Protein AF-A0AAU2U7A0-F1 (afdb_monomer_lite)

Foldseek 3Di:
DDDDDDDPDDPDDDQDDDWPLQQQDDAPLNVAWDAADPPDDLVPDPDPVQDPVNSVVNVQLNVLCVLRVRTHGSQLVLLVVCVVVQWAQEDAAEDHTDTHGNVRVCVVQVVPPDDVSVSVSNCVRSVQWTWHADPVPRDIHIFGWQDRDSGHPDDTDTHHDPVSQLLQFKAFAPVVVVDDPLLVLLSVQCNVCSSNVHDRQLQVVCVDPPNVGSVSSVVSNVVNVVSVRGDSPDDPDDDPGIPTPDDDD

Structure (mmCIF, N/CA/C/O backbone):
data_AF-A0AAU2U7A0-F1
#
_entry.id   AF-A0AAU2U7A0-F1
#
loop_
_atom_site.group_PDB
_atom_site.id
_atom_site.type_symbol
_atom_site.label_atom_id
_atom_site.label_alt_id
_atom_site.label_comp_id
_atom_site.label_asym_id
_atom_site.label_entity_id
_atom_site.label_seq_id
_atom_site.pdbx_PDB_ins_code
_atom_site.Cartn_x
_atom_site.Cartn_y
_atom_site.Cartn_z
_atom_site.occupancy
_atom_site.B_iso_or_equiv
_atom_site.auth_seq_id
_atom_site.auth_comp_id
_atom_site.auth_asym_id
_atom_site.auth_atom_id
_atom_site.pdbx_PDB_model_num
ATOM 1 N N . MET A 1 1 ? -62.077 -3.870 2.021 1.00 44.38 1 MET A N 1
ATOM 2 C CA . MET A 1 1 ? -60.760 -3.542 2.615 1.00 44.38 1 MET A CA 1
ATOM 3 C C . MET A 1 1 ? -59.680 -4.390 1.948 1.00 44.38 1 MET A C 1
ATOM 5 O O . MET A 1 1 ? -59.615 -5.585 2.202 1.00 44.38 1 MET A O 1
ATOM 9 N N . GLY A 1 2 ? -58.899 -3.814 1.028 1.00 53.53 2 GLY A N 1
ATOM 10 C CA . GLY A 1 2 ? -57.860 -4.539 0.286 1.00 53.53 2 GLY A CA 1
ATOM 11 C C . GLY A 1 2 ? -56.547 -4.611 1.068 1.00 53.53 2 GLY A C 1
ATOM 12 O O . GLY A 1 2 ? -55.951 -3.579 1.370 1.00 53.53 2 GLY A O 1
ATOM 13 N N . ARG A 1 3 ? -56.095 -5.825 1.401 1.00 54.69 3 ARG A N 1
ATOM 14 C CA . ARG A 1 3 ? -54.808 -6.082 2.071 1.00 54.69 3 ARG A CA 1
ATOM 15 C C . ARG A 1 3 ? -53.649 -5.651 1.156 1.00 54.69 3 ARG A C 1
ATOM 17 O O . ARG A 1 3 ? -53.453 -6.243 0.095 1.00 54.69 3 ARG A O 1
ATOM 24 N N . LYS A 1 4 ? -52.864 -4.646 1.570 1.00 54.44 4 LYS A N 1
ATOM 25 C CA . LYS A 1 4 ? -51.577 -4.301 0.934 1.00 54.44 4 LYS A CA 1
ATOM 26 C C . LYS A 1 4 ? -50.639 -5.509 1.036 1.00 54.44 4 LYS A C 1
ATOM 28 O O . LYS A 1 4 ? -50.349 -5.970 2.138 1.00 54.44 4 LYS A O 1
ATOM 33 N N . LYS A 1 5 ? -50.183 -6.030 -0.107 1.00 62.88 5 LYS A N 1
ATOM 34 C CA . LYS A 1 5 ? -49.165 -7.091 -0.148 1.00 62.88 5 LYS A CA 1
ATOM 35 C C . LYS A 1 5 ? -47.829 -6.543 0.389 1.00 62.88 5 LYS A C 1
ATOM 37 O O . LYS A 1 5 ? -47.497 -5.402 0.057 1.00 62.88 5 LYS A O 1
ATOM 42 N N . PRO A 1 6 ? -47.062 -7.317 1.180 1.00 65.75 6 PRO A N 1
ATOM 43 C CA . PRO A 1 6 ? -45.758 -6.884 1.674 1.00 65.75 6 PRO A CA 1
ATOM 44 C C . PRO A 1 6 ? -44.813 -6.669 0.487 1.00 65.75 6 PRO A C 1
ATOM 46 O O . PRO A 1 6 ? -44.688 -7.539 -0.378 1.00 65.75 6 PRO A O 1
ATOM 49 N N . GLY A 1 7 ? -44.179 -5.498 0.419 1.00 66.69 7 GLY A N 1
ATOM 50 C CA . GLY A 1 7 ? -43.180 -5.198 -0.605 1.00 66.69 7 GLY A CA 1
ATOM 51 C C . GLY A 1 7 ? -41.995 -6.155 -0.490 1.00 66.69 7 GLY A C 1
ATOM 52 O O . GLY A 1 7 ? -41.527 -6.429 0.613 1.00 66.69 7 GLY A O 1
ATOM 53 N N . LYS A 1 8 ? -41.522 -6.683 -1.627 1.00 64.38 8 LYS A N 1
ATOM 54 C CA . LYS A 1 8 ? -40.342 -7.558 -1.681 1.00 64.38 8 LYS A CA 1
ATOM 55 C C . LYS A 1 8 ? -39.153 -6.885 -0.989 1.00 64.38 8 LYS A C 1
ATOM 57 O O . LYS A 1 8 ? -38.866 -5.719 -1.260 1.00 64.38 8 LYS A O 1
ATOM 62 N N . ALA A 1 9 ? -38.450 -7.642 -0.146 1.00 62.69 9 ALA A N 1
ATOM 63 C CA . ALA A 1 9 ? -37.214 -7.196 0.485 1.00 62.69 9 ALA A CA 1
ATOM 64 C C . ALA A 1 9 ? -36.214 -6.735 -0.587 1.00 62.69 9 ALA A C 1
ATOM 66 O O . ALA A 1 9 ? -35.956 -7.441 -1.568 1.00 62.69 9 ALA A O 1
ATOM 67 N N . ARG A 1 10 ? -35.688 -5.519 -0.424 1.00 63.78 10 ARG A N 1
ATOM 68 C CA . ARG A 1 10 ? -34.691 -4.943 -1.328 1.00 63.78 10 ARG A CA 1
ATOM 69 C C . ARG A 1 10 ? -33.423 -5.793 -1.224 1.00 63.78 10 ARG A C 1
ATOM 71 O O . ARG A 1 10 ? -32.903 -5.964 -0.125 1.00 63.78 10 ARG A O 1
ATOM 78 N N . ARG A 1 11 ? -32.939 -6.333 -2.348 1.00 68.38 11 ARG A N 1
ATOM 79 C CA . ARG A 1 11 ? -31.661 -7.061 -2.369 1.00 68.38 11 ARG A CA 1
ATOM 80 C C . ARG A 1 11 ? -30.544 -6.133 -1.869 1.00 68.38 11 ARG A C 1
ATOM 82 O O . ARG A 1 11 ? -30.493 -4.991 -2.338 1.00 68.38 11 ARG A O 1
ATOM 89 N N . PRO A 1 12 ? -29.674 -6.593 -0.952 1.00 58.00 12 PRO A N 1
ATOM 90 C CA . PRO A 1 12 ? -28.509 -5.825 -0.540 1.00 58.00 12 PRO A CA 1
ATOM 91 C C . PRO A 1 12 ? -27.645 -5.533 -1.770 1.00 58.00 12 PRO A C 1
ATOM 93 O O . PRO A 1 12 ? -27.396 -6.412 -2.598 1.00 58.00 12 PRO A O 1
ATOM 96 N N . ARG A 1 13 ? -27.258 -4.267 -1.931 1.00 66.25 13 ARG A N 1
ATOM 97 C CA . ARG A 1 13 ? -26.373 -3.833 -3.013 1.00 66.25 13 ARG A CA 1
ATOM 98 C C . ARG A 1 13 ? -24.961 -4.271 -2.636 1.00 66.25 13 ARG A C 1
ATOM 100 O O . ARG A 1 13 ? -24.502 -3.928 -1.551 1.00 66.25 13 ARG A O 1
ATOM 107 N N . VAL A 1 14 ? -24.300 -5.031 -3.508 1.00 65.00 14 VAL A N 1
ATOM 108 C CA . VAL A 1 14 ? -22.876 -5.345 -3.338 1.00 65.00 14 VAL A CA 1
ATOM 109 C C . VAL A 1 14 ? -22.110 -4.015 -3.346 1.00 65.00 14 VAL A C 1
ATOM 111 O O . VAL A 1 14 ? -22.379 -3.195 -4.233 1.00 65.00 14 VAL A O 1
ATOM 114 N N . PRO A 1 15 ? -21.223 -3.758 -2.368 1.00 68.88 15 PRO A N 1
ATOM 115 C CA . PRO A 1 15 ? -20.395 -2.560 -2.370 1.00 68.88 15 PRO A CA 1
ATOM 116 C C . PRO A 1 15 ? -19.600 -2.483 -3.673 1.00 68.88 15 PRO A C 1
ATOM 118 O O . PRO A 1 15 ? -19.028 -3.480 -4.116 1.00 68.88 15 PRO A O 1
ATOM 121 N N . ARG A 1 16 ? -19.586 -1.310 -4.311 1.00 83.44 16 ARG A N 1
ATOM 122 C CA . ARG A 1 16 ? -18.741 -1.082 -5.485 1.00 83.44 16 ARG A CA 1
ATOM 123 C C . ARG A 1 16 ? -17.283 -1.201 -5.045 1.00 83.44 16 ARG A C 1
ATOM 125 O O . ARG A 1 16 ? -16.883 -0.551 -4.087 1.00 83.44 16 ARG A O 1
ATOM 132 N N . GLN A 1 17 ? -16.510 -2.023 -5.743 1.00 85.12 17 GLN A N 1
ATOM 133 C CA . GLN A 1 17 ? -15.060 -2.042 -5.596 1.00 85.12 17 GLN A CA 1
ATOM 134 C C . GLN A 1 17 ? -14.476 -0.975 -6.521 1.00 85.12 17 GLN A C 1
ATOM 136 O O . GLN A 1 17 ? -14.830 -0.929 -7.700 1.00 85.12 17 GLN A O 1
ATOM 141 N N . TYR A 1 18 ? -13.630 -0.112 -5.968 1.00 90.38 18 TYR A N 1
ATOM 142 C CA . TYR A 1 18 ? -12.922 0.925 -6.711 1.00 90.38 18 TYR A CA 1
ATOM 143 C C . TYR A 1 18 ? -11.497 0.470 -7.013 1.00 90.38 18 TYR A C 1
ATOM 145 O O . TYR A 1 18 ? -10.859 -0.184 -6.179 1.00 90.38 18 TYR A O 1
ATOM 153 N N . THR A 1 19 ? -11.002 0.813 -8.201 1.00 92.81 19 THR A N 1
ATOM 154 C CA . THR A 1 19 ? -9.599 0.578 -8.562 1.00 92.81 19 THR A CA 1
ATOM 155 C C . THR A 1 19 ? -8.680 1.538 -7.808 1.00 92.81 19 THR A C 1
ATOM 157 O O . THR A 1 19 ? -9.121 2.581 -7.325 1.00 92.81 19 THR A O 1
ATOM 160 N N . LEU A 1 20 ? -7.382 1.224 -7.748 1.00 94.19 20 LEU A N 1
ATOM 161 C CA . LEU A 1 20 ? -6.389 2.134 -7.173 1.00 94.19 20 LEU A CA 1
ATOM 162 C C . LEU A 1 20 ? -6.438 3.522 -7.832 1.00 94.19 20 LEU A C 1
ATOM 164 O O . LEU A 1 20 ? -6.422 4.523 -7.131 1.00 94.19 20 LEU A O 1
ATOM 168 N N . GLN A 1 21 ? -6.593 3.580 -9.161 1.00 95.88 21 GLN A N 1
ATOM 169 C CA . GLN A 1 21 ? -6.716 4.840 -9.901 1.00 95.88 21 GLN A CA 1
ATOM 170 C C . GLN A 1 21 ? -7.945 5.651 -9.478 1.00 95.88 21 GLN A C 1
ATOM 172 O O . GLN A 1 21 ? -7.855 6.866 -9.327 1.00 95.88 21 GLN A O 1
ATOM 177 N N . GLU A 1 22 ? -9.097 5.000 -9.305 1.00 95.00 22 GLU A N 1
ATOM 178 C CA . GLU A 1 22 ? -10.325 5.686 -8.887 1.00 95.00 22 GLU A CA 1
ATOM 179 C C . GLU A 1 22 ? -10.211 6.247 -7.466 1.00 95.00 22 GLU A C 1
ATOM 181 O O . GLU A 1 22 ? -10.790 7.290 -7.183 1.00 95.00 22 GLU A O 1
ATOM 186 N N . LEU A 1 23 ? -9.465 5.580 -6.583 1.00 94.50 23 LEU A N 1
ATOM 187 C CA . LEU A 1 23 ? -9.294 5.995 -5.189 1.00 94.50 23 LEU A CA 1
ATOM 188 C C . LEU A 1 23 ? -8.302 7.151 -4.993 1.00 94.50 23 LEU A C 1
ATOM 190 O O . LEU A 1 23 ? -8.218 7.654 -3.876 1.00 94.50 23 LEU A O 1
ATOM 194 N N . GLN A 1 24 ? -7.591 7.570 -6.047 1.00 94.56 24 GLN A N 1
ATOM 195 C CA . GLN A 1 24 ? -6.668 8.715 -6.052 1.00 94.56 24 GLN A CA 1
ATOM 196 C C . GLN A 1 24 ? -5.715 8.716 -4.839 1.00 94.56 24 GLN A C 1
ATOM 198 O O . GLN A 1 24 ? -5.888 9.514 -3.916 1.00 94.56 24 GLN A O 1
ATOM 203 N N . PRO A 1 25 ? -4.744 7.787 -4.796 1.00 93.94 25 PRO A N 1
ATOM 204 C CA . PRO A 1 25 ? -3.772 7.727 -3.714 1.00 93.94 25 PRO A CA 1
ATOM 205 C C . PRO A 1 25 ? -2.938 9.011 -3.647 1.00 93.94 25 PRO A C 1
ATOM 207 O O . PRO A 1 25 ? -2.719 9.638 -4.685 1.00 93.94 25 PRO A O 1
ATOM 210 N N . PRO A 1 26 ? -2.481 9.414 -2.450 1.00 91.06 26 PRO A N 1
ATOM 211 C CA . PRO A 1 26 ? -1.596 10.561 -2.305 1.00 91.06 26 PRO A CA 1
ATOM 212 C C . PRO A 1 26 ? -0.203 10.248 -2.865 1.00 91.06 26 PRO A C 1
ATOM 214 O O . PRO A 1 26 ? 0.217 9.093 -2.854 1.00 91.06 26 PRO A O 1
ATOM 217 N N . GLY A 1 27 ? 0.515 11.291 -3.285 1.00 88.75 27 GLY A N 1
ATOM 218 C CA . GLY A 1 27 ? 1.893 11.211 -3.777 1.00 88.75 27 GLY A CA 1
ATOM 219 C C . GLY A 1 27 ? 2.004 11.403 -5.291 1.00 88.75 27 GLY A C 1
ATOM 220 O O . GLY A 1 27 ? 1.137 10.977 -6.059 1.00 88.75 27 GLY A O 1
ATOM 221 N N . GLU A 1 28 ? 3.101 12.022 -5.733 1.00 89.38 28 GLU A N 1
ATOM 222 C CA . GLU A 1 28 ? 3.324 12.397 -7.141 1.00 89.38 28 GLU A CA 1
ATOM 223 C C . GLU A 1 28 ? 3.320 11.187 -8.086 1.00 89.38 28 GLU A C 1
ATOM 225 O O . GLU A 1 28 ? 2.866 11.259 -9.231 1.00 89.38 28 GLU A O 1
ATOM 230 N N . GLY A 1 29 ? 3.750 10.022 -7.589 1.00 91.69 29 GLY A N 1
ATOM 231 C CA . GLY A 1 29 ? 3.731 8.767 -8.339 1.00 91.69 29 GLY A CA 1
ATOM 232 C C . GLY A 1 29 ? 2.332 8.313 -8.790 1.00 91.69 29 GLY A C 1
ATOM 233 O O . GLY A 1 29 ? 2.231 7.424 -9.641 1.00 91.69 29 GLY A O 1
ATOM 234 N N . TYR A 1 30 ? 1.258 8.906 -8.263 1.00 95.00 30 TYR A N 1
ATOM 235 C CA . TYR A 1 30 ? -0.127 8.594 -8.628 1.00 95.00 30 TYR A CA 1
ATOM 236 C C . TYR A 1 30 ? -0.816 9.679 -9.455 1.00 95.00 30 TYR A C 1
ATOM 238 O O . TYR A 1 30 ? -1.964 9.486 -9.866 1.00 95.00 30 TYR A O 1
ATOM 246 N N . GLU A 1 31 ? -0.141 10.789 -9.748 1.00 93.81 31 GLU A N 1
ATOM 247 C CA . GLU A 1 31 ? -0.663 11.825 -10.645 1.00 93.81 31 GLU A CA 1
ATOM 248 C C . GLU A 1 31 ? -0.543 11.402 -12.115 1.00 93.81 31 GLU A C 1
ATOM 250 O O . GLU A 1 31 ? -1.392 11.731 -12.949 1.00 93.81 31 GLU A O 1
ATOM 255 N N . GLU A 1 32 ? 0.470 10.590 -12.426 1.00 94.81 32 GLU A N 1
ATOM 256 C CA . GLU A 1 32 ? 0.744 10.091 -13.768 1.00 94.81 32 GLU A CA 1
ATOM 257 C C . GLU A 1 32 ? 0.431 8.593 -13.909 1.00 94.81 32 GLU A C 1
ATOM 259 O O . GLU A 1 32 ? 0.888 7.747 -13.136 1.00 94.81 32 GLU A O 1
ATOM 264 N N . TRP A 1 33 ? -0.336 8.260 -14.953 1.00 96.81 33 TRP A N 1
ATOM 265 C CA . TRP A 1 33 ? -0.729 6.891 -15.288 1.00 96.81 33 TRP A CA 1
ATOM 266 C C . TRP A 1 33 ? -0.396 6.581 -16.743 1.00 96.81 33 TRP A C 1
ATOM 268 O O . TRP A 1 33 ? -1.004 7.123 -17.672 1.00 96.81 33 TRP A O 1
ATOM 278 N N . ILE A 1 34 ? 0.524 5.647 -16.942 1.00 97.06 34 ILE A N 1
ATOM 279 C CA . ILE A 1 34 ? 1.007 5.238 -18.254 1.00 97.06 34 ILE A CA 1
ATOM 280 C C . ILE A 1 34 ? 0.057 4.183 -18.817 1.00 97.06 34 ILE A C 1
ATOM 282 O O . ILE A 1 34 ? -0.194 3.141 -18.206 1.00 97.06 34 ILE A O 1
ATOM 286 N N . ARG A 1 35 ? -0.500 4.451 -20.000 1.00 96.56 35 ARG A N 1
ATOM 287 C CA . ARG A 1 35 ? -1.354 3.488 -20.703 1.00 96.56 35 ARG A CA 1
ATOM 288 C C . ARG A 1 35 ? -0.492 2.458 -21.412 1.00 96.56 35 ARG A C 1
ATOM 290 O O . ARG A 1 35 ? 0.356 2.815 -22.223 1.00 96.56 35 ARG A O 1
ATOM 297 N N . VAL A 1 36 ? -0.775 1.188 -21.154 1.00 94.25 36 VAL A N 1
ATOM 298 C CA . VAL A 1 36 ? -0.089 0.063 -21.788 1.00 94.25 36 VAL A CA 1
ATOM 299 C C . VAL A 1 36 ? -1.028 -0.569 -22.803 1.00 94.25 36 VAL A C 1
ATOM 301 O O . VAL A 1 36 ? -2.162 -0.929 -22.487 1.00 94.25 36 VAL A O 1
ATOM 304 N N . THR A 1 37 ? -0.581 -0.694 -24.048 1.00 92.19 37 THR A N 1
ATOM 305 C CA . THR A 1 37 ? -1.377 -1.358 -25.083 1.00 92.19 37 THR A CA 1
ATOM 306 C C . THR A 1 37 ? -1.444 -2.856 -24.792 1.00 92.19 37 THR A C 1
ATOM 308 O O . THR A 1 37 ? -0.416 -3.527 -24.715 1.00 92.19 37 THR A O 1
ATOM 311 N N . ALA A 1 38 ? -2.658 -3.394 -24.655 1.00 87.50 38 ALA A N 1
ATOM 312 C CA . ALA A 1 38 ? -2.861 -4.822 -24.429 1.00 87.50 38 ALA A CA 1
ATOM 313 C C . ALA A 1 38 ? -2.263 -5.653 -25.578 1.00 87.50 38 ALA A C 1
ATOM 315 O O . ALA A 1 38 ? -2.484 -5.352 -26.751 1.00 87.50 38 ALA A O 1
ATOM 316 N N . GLY A 1 39 ? -1.510 -6.701 -25.238 1.00 83.88 39 GLY A N 1
ATOM 317 C CA . GLY A 1 39 ? -0.851 -7.567 -26.221 1.00 83.88 39 GLY A CA 1
ATOM 318 C C . GLY A 1 39 ? 0.397 -6.967 -26.880 1.00 83.88 39 GLY A C 1
ATOM 319 O O . GLY A 1 39 ? 0.918 -7.562 -27.823 1.00 83.88 39 GLY A O 1
ATOM 320 N N . MET A 1 40 ? 0.892 -5.817 -26.405 1.00 88.12 40 MET A N 1
ATOM 321 C CA . MET A 1 40 ? 2.203 -5.299 -26.802 1.00 88.12 40 MET A CA 1
ATOM 322 C C . MET A 1 40 ? 3.292 -6.328 -26.467 1.00 88.12 40 MET A C 1
ATOM 324 O O . MET A 1 40 ? 3.353 -6.829 -25.348 1.00 88.12 40 MET A O 1
ATOM 328 N N . ASN A 1 41 ? 4.156 -6.630 -27.439 1.00 89.25 41 ASN A N 1
ATOM 329 C CA . ASN A 1 41 ? 5.322 -7.487 -27.246 1.00 89.25 41 ASN A CA 1
ATOM 330 C C . ASN A 1 41 ? 6.598 -6.679 -27.550 1.00 89.25 41 ASN A C 1
ATOM 332 O O . ASN A 1 41 ? 6.863 -6.408 -28.724 1.00 89.25 41 ASN A O 1
ATOM 336 N N . PRO A 1 42 ? 7.371 -6.291 -26.523 1.00 85.12 42 PRO A N 1
ATOM 337 C CA . PRO A 1 42 ? 8.551 -5.450 -26.688 1.00 85.12 42 PRO A CA 1
ATOM 338 C C . PRO A 1 42 ? 9.704 -6.186 -27.382 1.00 85.12 42 PRO A C 1
ATOM 340 O O . PRO A 1 42 ? 10.507 -5.543 -28.043 1.00 85.12 42 PRO A O 1
ATOM 343 N N . ASP A 1 43 ? 9.757 -7.521 -27.333 1.00 87.62 43 ASP A N 1
ATOM 344 C CA . ASP A 1 43 ? 10.806 -8.312 -28.000 1.00 87.62 43 ASP A CA 1
ATOM 345 C C . ASP A 1 43 ? 10.659 -8.340 -29.531 1.00 87.62 43 ASP A C 1
ATOM 347 O O . ASP A 1 43 ? 11.509 -8.876 -30.235 1.00 87.62 43 ASP A O 1
ATOM 351 N N . ARG A 1 44 ? 9.569 -7.775 -30.066 1.00 87.88 44 ARG A N 1
ATOM 352 C CA . ARG A 1 44 ? 9.350 -7.606 -31.512 1.00 87.88 44 ARG A CA 1
ATOM 353 C C . ARG A 1 44 ? 9.749 -6.222 -32.024 1.00 87.88 44 ARG A C 1
ATOM 355 O O . ARG A 1 44 ? 9.534 -5.938 -33.201 1.00 87.88 44 ARG A O 1
ATOM 362 N N . ILE A 1 45 ? 10.259 -5.356 -31.152 1.00 86.25 45 ILE A N 1
ATOM 363 C CA . ILE A 1 45 ? 10.717 -4.019 -31.521 1.00 86.25 45 ILE A CA 1
ATOM 364 C C . ILE A 1 45 ? 12.172 -4.135 -31.974 1.00 86.25 45 ILE A C 1
ATOM 366 O O . ILE A 1 45 ? 13.061 -4.349 -31.160 1.00 86.25 45 ILE A O 1
ATOM 370 N N . ASP A 1 46 ? 12.388 -3.985 -33.278 1.00 85.25 46 ASP A N 1
ATOM 371 C CA . ASP A 1 46 ? 13.706 -3.948 -33.923 1.00 85.25 46 ASP A CA 1
ATOM 372 C C . ASP A 1 46 ? 13.889 -2.575 -34.594 1.00 85.25 46 ASP A C 1
ATOM 374 O O . ASP A 1 46 ? 13.923 -2.442 -35.817 1.00 85.25 46 ASP A O 1
ATOM 378 N N . ASP A 1 47 ? 13.850 -1.511 -33.784 1.00 88.00 47 ASP A N 1
ATOM 379 C CA . ASP A 1 47 ? 14.065 -0.132 -34.238 1.00 88.00 47 ASP A CA 1
ATOM 380 C C . ASP A 1 47 ? 15.355 0.408 -33.601 1.00 88.00 47 ASP A C 1
ATOM 382 O O . ASP A 1 47 ? 15.381 0.617 -32.387 1.00 88.00 47 ASP A O 1
ATOM 386 N N . PRO A 1 48 ? 16.414 0.689 -34.386 1.00 89.06 48 PRO A N 1
ATOM 387 C CA . PRO A 1 48 ? 17.708 1.137 -33.863 1.00 89.06 48 PRO A CA 1
ATOM 388 C C . PRO A 1 48 ? 17.667 2.526 -33.208 1.00 89.06 48 PRO A C 1
ATOM 390 O O . PRO A 1 48 ? 18.669 2.978 -32.660 1.00 89.06 48 PRO A O 1
ATOM 393 N N . ARG A 1 49 ? 16.537 3.241 -33.282 1.00 93.12 49 ARG A N 1
ATOM 394 C CA . ARG A 1 49 ? 16.330 4.523 -32.588 1.00 93.12 49 ARG A CA 1
ATOM 395 C C . ARG A 1 49 ? 15.855 4.349 -31.146 1.00 93.12 49 ARG A C 1
ATOM 397 O O . ARG A 1 49 ? 15.808 5.330 -30.409 1.00 93.12 49 ARG A O 1
ATOM 404 N N . VAL A 1 50 ? 15.451 3.141 -30.762 1.00 91.81 50 VAL A N 1
ATOM 405 C CA . VAL A 1 50 ? 15.024 2.814 -29.401 1.00 91.81 50 VAL A CA 1
ATOM 406 C C . VAL A 1 50 ? 16.263 2.435 -28.600 1.00 91.81 50 VAL A C 1
ATOM 408 O O . VAL A 1 50 ? 16.974 1.509 -28.975 1.00 91.81 50 VAL A O 1
ATOM 411 N N . SER A 1 51 ? 16.527 3.155 -27.510 1.00 94.38 51 SER A N 1
ATOM 412 C CA . SER A 1 51 ? 17.637 2.816 -26.618 1.00 94.38 51 SER A CA 1
ATOM 413 C C . SER A 1 51 ? 17.328 1.574 -25.778 1.00 94.38 51 SER A C 1
ATOM 415 O O . SER A 1 51 ? 16.162 1.201 -25.595 1.00 94.38 51 SER A O 1
ATOM 417 N N . ASP A 1 52 ? 18.366 0.959 -25.216 1.00 92.25 52 ASP A N 1
ATOM 418 C CA . ASP A 1 52 ? 18.223 -0.203 -24.336 1.00 92.25 52 ASP A CA 1
ATOM 419 C C . ASP A 1 52 ? 17.395 0.130 -23.084 1.00 92.25 52 ASP A C 1
ATOM 421 O O . ASP A 1 52 ? 16.570 -0.675 -22.648 1.00 92.25 52 ASP A O 1
ATOM 425 N N . GLU A 1 53 ? 17.529 1.346 -22.545 1.00 91.62 53 GLU A N 1
ATOM 426 C CA . GLU A 1 53 ? 16.738 1.827 -21.406 1.00 91.62 53 GLU A CA 1
ATOM 427 C C . GLU A 1 53 ? 15.257 1.963 -21.771 1.00 91.62 53 GLU A C 1
ATOM 429 O O . GLU A 1 53 ? 14.379 1.562 -21.003 1.00 91.62 53 GLU A O 1
ATOM 434 N N . ALA A 1 54 ? 14.960 2.480 -22.967 1.00 93.19 54 ALA A N 1
ATOM 435 C CA . ALA A 1 54 ? 13.590 2.573 -23.460 1.00 93.19 54 ALA A CA 1
ATOM 436 C C . ALA A 1 54 ? 12.980 1.175 -23.655 1.00 93.19 54 ALA A C 1
ATOM 438 O O . ALA A 1 54 ? 11.819 0.947 -23.301 1.00 93.19 54 ALA A O 1
ATOM 439 N N . LEU A 1 55 ? 13.762 0.216 -24.160 1.00 93.50 55 LEU A N 1
ATOM 440 C CA . LEU A 1 55 ? 13.333 -1.174 -24.296 1.00 93.50 55 LEU A CA 1
ATOM 441 C C . LEU A 1 55 ? 13.084 -1.836 -22.932 1.00 93.50 55 LEU A C 1
ATOM 443 O O . LEU A 1 55 ? 12.075 -2.526 -22.763 1.00 93.50 55 LEU A O 1
ATOM 447 N N . ALA A 1 56 ? 13.951 -1.596 -21.945 1.00 92.12 56 ALA A N 1
ATOM 448 C CA . ALA A 1 56 ? 13.785 -2.082 -20.578 1.00 92.12 56 ALA A CA 1
ATOM 449 C C . ALA A 1 56 ? 12.514 -1.517 -19.919 1.00 92.12 56 ALA A C 1
ATOM 451 O O . ALA A 1 56 ? 11.719 -2.275 -19.355 1.00 92.12 56 ALA A O 1
ATOM 452 N N . LEU A 1 57 ? 12.257 -0.213 -20.075 1.00 94.44 57 LEU A N 1
ATOM 453 C CA . LEU A 1 57 ? 11.030 0.424 -19.595 1.00 94.44 57 LEU A CA 1
ATOM 454 C C . LEU A 1 57 ? 9.782 -0.176 -20.259 1.00 94.44 57 LEU A C 1
ATOM 456 O O . LEU A 1 57 ? 8.811 -0.493 -19.571 1.00 94.44 57 LEU A O 1
ATOM 460 N N . MET A 1 58 ? 9.798 -0.390 -21.579 1.00 94.44 58 MET A N 1
ATOM 461 C CA . MET A 1 58 ? 8.680 -1.032 -22.284 1.00 94.44 58 MET A CA 1
ATOM 462 C C . MET A 1 58 ? 8.419 -2.453 -21.772 1.00 94.44 58 MET A C 1
ATOM 464 O O . MET A 1 58 ? 7.266 -2.821 -21.547 1.00 94.44 58 MET A O 1
ATOM 468 N N . LYS A 1 59 ? 9.475 -3.239 -21.525 1.00 94.25 59 LYS A N 1
ATOM 469 C CA . LYS A 1 59 ? 9.370 -4.579 -20.921 1.00 94.25 59 LYS A CA 1
ATOM 470 C C . LYS A 1 59 ? 8.729 -4.537 -19.540 1.00 94.25 59 LYS A C 1
ATOM 472 O O . LYS A 1 59 ? 7.812 -5.315 -19.269 1.00 94.25 59 LYS A O 1
ATOM 477 N N . ARG A 1 60 ? 9.156 -3.598 -18.695 1.00 94.88 60 ARG A N 1
ATOM 478 C CA . ARG A 1 60 ? 8.576 -3.370 -17.367 1.00 94.88 60 ARG A CA 1
ATOM 479 C C . ARG A 1 60 ? 7.092 -3.007 -17.465 1.00 94.88 60 ARG A C 1
ATOM 481 O O . ARG A 1 60 ? 6.264 -3.648 -16.825 1.00 94.88 60 ARG A O 1
ATOM 488 N N . LEU A 1 61 ? 6.727 -2.056 -18.324 1.00 96.25 61 LEU A N 1
ATOM 489 C CA . LEU A 1 61 ? 5.333 -1.642 -18.526 1.00 96.25 61 LEU A CA 1
ATOM 490 C C . LEU A 1 61 ? 4.438 -2.786 -19.017 1.00 96.25 61 LEU A C 1
ATOM 492 O O . LEU A 1 61 ? 3.331 -2.953 -18.510 1.00 96.25 61 LEU A O 1
ATOM 496 N N . VAL A 1 62 ? 4.913 -3.600 -19.963 1.00 95.19 62 VAL A N 1
ATOM 497 C CA . VAL A 1 62 ? 4.168 -4.764 -20.472 1.00 95.19 62 VAL A CA 1
ATOM 498 C C . VAL A 1 62 ? 3.948 -5.812 -19.382 1.00 95.19 62 VAL A C 1
ATOM 500 O O . VAL A 1 62 ? 2.846 -6.352 -19.284 1.00 9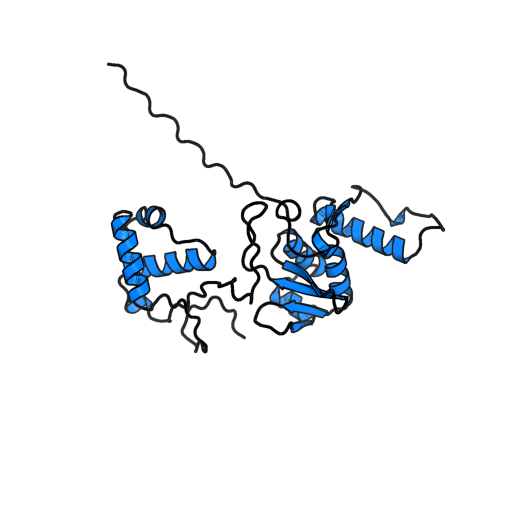5.19 62 VAL A O 1
ATOM 503 N N . ARG A 1 63 ? 4.948 -6.055 -18.526 1.00 94.12 63 ARG A N 1
ATOM 504 C CA . ARG A 1 63 ? 4.822 -6.951 -17.367 1.00 94.12 63 ARG A CA 1
ATOM 505 C C . ARG A 1 63 ? 3.806 -6.432 -16.344 1.00 94.12 63 ARG A C 1
ATOM 507 O O . ARG A 1 63 ? 2.997 -7.209 -15.850 1.00 94.12 63 ARG A O 1
ATOM 514 N N . LEU A 1 64 ? 3.827 -5.133 -16.039 1.00 95.38 64 LEU A N 1
ATOM 515 C CA . LEU A 1 64 ? 2.960 -4.524 -15.021 1.00 95.38 64 LEU A CA 1
ATOM 516 C C . LEU A 1 64 ? 1.529 -4.262 -15.508 1.00 95.38 64 LEU A C 1
ATOM 518 O O . LEU A 1 64 ? 0.601 -4.253 -14.701 1.00 95.38 64 LEU A O 1
ATOM 522 N N . GLY A 1 65 ? 1.331 -4.057 -16.812 1.00 95.38 65 GLY A N 1
ATOM 523 C CA . GLY A 1 65 ? 0.043 -3.708 -17.416 1.00 95.38 65 GLY A CA 1
ATOM 524 C C . GLY A 1 65 ? -1.137 -4.545 -16.901 1.00 95.38 65 GLY A C 1
ATOM 525 O O . GLY A 1 65 ? -2.091 -3.957 -16.384 1.00 95.38 65 GLY A O 1
ATOM 526 N N . PRO A 1 66 ? -1.081 -5.890 -16.958 1.00 93.88 66 PRO A N 1
ATOM 527 C CA . PRO A 1 66 ? -2.161 -6.753 -16.481 1.00 93.88 66 PRO A CA 1
ATOM 528 C C . PRO A 1 66 ? -2.549 -6.540 -15.010 1.00 93.88 66 PRO A C 1
ATOM 530 O O . PRO A 1 66 ? -3.738 -6.575 -14.696 1.00 93.88 66 PRO A O 1
ATOM 533 N N . LEU A 1 67 ? -1.585 -6.253 -14.127 1.00 92.12 67 LEU A N 1
ATOM 534 C CA . LEU A 1 67 ? -1.819 -6.076 -12.685 1.00 92.12 67 LEU A CA 1
ATOM 535 C C . LEU A 1 67 ? -2.587 -4.784 -12.367 1.00 92.12 67 LEU A C 1
ATOM 537 O O . LEU A 1 67 ? -3.342 -4.726 -11.399 1.00 92.12 67 LEU A O 1
ATOM 541 N N . TYR A 1 68 ? -2.439 -3.757 -13.209 1.00 94.81 68 TYR A N 1
ATOM 542 C CA . TYR A 1 68 ? -3.053 -2.437 -13.018 1.00 94.81 68 TYR A CA 1
ATOM 543 C C . TYR A 1 68 ? -4.147 -2.117 -14.049 1.00 94.81 68 TYR A C 1
ATOM 545 O O . TYR A 1 68 ? -4.474 -0.954 -14.290 1.00 94.81 68 TYR A O 1
ATOM 553 N N . GLY A 1 69 ? -4.718 -3.129 -14.712 1.00 93.69 69 GLY A N 1
ATOM 554 C CA . GLY A 1 69 ? -5.775 -2.912 -15.707 1.00 93.69 69 GLY A CA 1
ATOM 555 C C . GLY A 1 69 ? -5.318 -2.074 -16.910 1.00 93.69 69 GLY A C 1
ATOM 556 O O . GLY A 1 69 ? -6.077 -1.253 -17.426 1.00 93.69 69 GLY A O 1
ATOM 557 N N . ASN A 1 70 ? -4.071 -2.269 -17.345 1.00 95.31 70 ASN A N 1
ATOM 558 C CA . ASN A 1 70 ? -3.399 -1.587 -18.458 1.00 95.31 70 ASN A CA 1
ATOM 559 C C . ASN A 1 70 ? -3.209 -0.070 -18.282 1.00 95.31 70 ASN A C 1
ATOM 561 O O . ASN A 1 70 ? -2.948 0.650 -19.251 1.00 95.31 70 ASN A O 1
ATOM 565 N N . LYS A 1 71 ? -3.313 0.422 -17.047 1.00 96.50 71 LYS A N 1
ATOM 566 C CA . LYS A 1 71 ? -2.918 1.777 -16.662 1.00 96.50 71 LYS A CA 1
ATOM 567 C C . LYS A 1 71 ? -1.978 1.672 -15.473 1.00 96.50 71 LYS A C 1
ATOM 569 O O . LYS A 1 71 ? -2.428 1.476 -14.353 1.00 96.50 71 LYS A O 1
ATOM 574 N N . VAL A 1 72 ? -0.683 1.771 -15.723 1.00 97.69 72 VAL A N 1
ATOM 575 C CA . VAL A 1 72 ? 0.346 1.591 -14.697 1.00 97.69 72 VAL A CA 1
ATOM 576 C C . VAL A 1 72 ? 0.645 2.956 -14.070 1.00 97.69 72 VAL A C 1
ATOM 578 O O . VAL A 1 72 ? 0.984 3.877 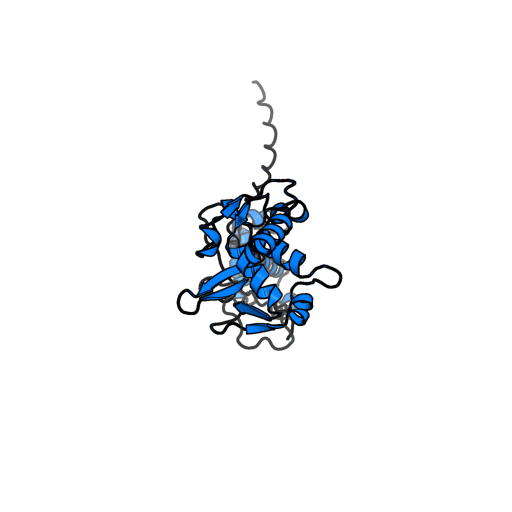-14.815 1.00 97.69 72 VAL A O 1
ATOM 581 N N . PRO A 1 73 ? 0.499 3.135 -12.745 1.00 97.38 73 PRO A N 1
ATOM 582 C CA . PRO A 1 73 ? 0.894 4.385 -12.102 1.00 97.38 73 PRO A CA 1
ATOM 583 C C . PRO A 1 73 ? 2.418 4.514 -12.118 1.00 97.38 73 PRO A C 1
ATOM 585 O O . PRO A 1 73 ? 3.119 3.505 -11.999 1.00 97.38 73 PRO A O 1
ATOM 588 N N . LYS A 1 74 ? 2.942 5.740 -12.197 1.00 95.88 74 LYS A N 1
ATOM 589 C CA . LYS A 1 74 ? 4.390 5.996 -12.096 1.00 95.88 74 LYS A CA 1
ATOM 590 C C . LYS A 1 74 ? 4.986 5.402 -10.810 1.00 95.88 74 LYS A C 1
ATOM 592 O O . LYS A 1 74 ? 6.055 4.804 -10.853 1.00 95.88 74 LYS A O 1
ATOM 597 N N . ALA A 1 75 ? 4.231 5.427 -9.710 1.00 96.00 75 ALA A N 1
ATOM 598 C CA . ALA A 1 75 ? 4.558 4.774 -8.440 1.00 96.00 75 ALA A CA 1
ATOM 599 C C . ALA A 1 75 ? 4.900 3.278 -8.571 1.00 96.00 75 ALA A C 1
ATOM 601 O O . ALA A 1 75 ? 5.763 2.773 -7.858 1.00 96.00 75 ALA A O 1
ATOM 602 N N . ALA A 1 76 ? 4.262 2.551 -9.495 1.00 96.75 76 ALA A N 1
ATOM 603 C CA . ALA A 1 76 ? 4.585 1.143 -9.715 1.00 96.75 76 ALA A CA 1
ATOM 604 C C . ALA A 1 76 ? 5.949 0.958 -10.400 1.00 96.75 76 ALA A C 1
ATOM 606 O O . ALA A 1 76 ? 6.566 -0.084 -10.220 1.00 96.75 76 ALA A O 1
ATOM 607 N N . LEU A 1 77 ? 6.441 1.945 -11.155 1.00 95.50 77 LEU A N 1
ATOM 608 C CA . LEU A 1 77 ? 7.800 1.898 -11.697 1.00 95.50 77 LEU A CA 1
ATOM 609 C C . LEU A 1 77 ? 8.831 2.073 -10.582 1.00 95.50 77 LEU A C 1
ATOM 611 O O . LEU A 1 77 ? 9.764 1.282 -10.520 1.00 95.50 77 LEU A O 1
ATOM 615 N N . TYR A 1 78 ? 8.593 3.009 -9.659 1.00 94.38 78 TYR A N 1
ATOM 616 C CA . TYR A 1 78 ? 9.438 3.189 -8.476 1.00 94.38 78 TYR A CA 1
ATOM 617 C C . TYR A 1 78 ? 9.485 1.938 -7.602 1.00 94.38 78 TYR A C 1
ATOM 619 O O . TYR A 1 78 ? 10.551 1.549 -7.141 1.00 94.38 78 TYR A O 1
ATOM 627 N N . LEU A 1 79 ? 8.348 1.262 -7.411 1.00 94.62 79 LEU A N 1
ATOM 628 C CA . LEU A 1 79 ? 8.328 -0.015 -6.700 1.00 94.62 79 LEU A CA 1
ATOM 629 C C . LEU A 1 79 ? 9.198 -1.071 -7.397 1.00 94.62 79 LEU A C 1
ATOM 631 O O . LEU A 1 79 ? 9.935 -1.788 -6.729 1.00 94.62 79 LEU A O 1
ATOM 635 N N . ASP A 1 80 ? 9.126 -1.161 -8.725 1.00 93.94 80 ASP A N 1
ATOM 636 C CA . ASP A 1 80 ? 9.926 -2.114 -9.499 1.00 93.94 80 ASP A CA 1
ATOM 637 C C . ASP A 1 80 ? 11.432 -1.800 -9.394 1.00 93.94 80 ASP A C 1
ATOM 639 O O . ASP A 1 80 ? 12.225 -2.726 -9.227 1.00 93.94 80 ASP A O 1
ATOM 643 N N . ASP A 1 81 ? 11.804 -0.512 -9.394 1.00 92.62 81 ASP A N 1
ATOM 644 C CA . ASP A 1 81 ? 13.177 -0.044 -9.149 1.00 92.62 81 ASP A CA 1
ATOM 645 C C . ASP A 1 81 ? 13.661 -0.391 -7.734 1.00 92.62 81 ASP A C 1
ATOM 647 O O . ASP A 1 81 ? 14.760 -0.918 -7.575 1.00 92.62 81 ASP A O 1
ATOM 651 N N . LEU A 1 82 ? 12.839 -0.176 -6.699 1.00 92.06 82 LEU A N 1
ATOM 652 C CA . LEU A 1 82 ? 13.180 -0.557 -5.322 1.00 92.06 82 LEU A CA 1
ATOM 653 C C . LEU A 1 82 ? 13.422 -2.064 -5.199 1.00 92.06 82 LEU A C 1
ATOM 655 O O . LEU A 1 82 ? 14.383 -2.488 -4.558 1.00 92.06 82 LEU A O 1
ATOM 659 N N . ILE A 1 83 ? 12.594 -2.884 -5.848 1.00 92.56 83 ILE A N 1
ATOM 660 C CA . ILE A 1 83 ? 12.774 -4.340 -5.862 1.00 92.56 83 ILE A CA 1
ATOM 661 C C . ILE A 1 83 ? 14.097 -4.719 -6.544 1.00 92.56 83 ILE A C 1
ATOM 663 O O . ILE A 1 83 ? 14.789 -5.610 -6.051 1.00 92.56 83 ILE A O 1
ATOM 667 N N . ASP A 1 84 ? 14.481 -4.028 -7.624 1.00 91.88 84 ASP A N 1
ATOM 668 C CA . ASP A 1 84 ? 15.757 -4.251 -8.321 1.00 91.88 84 ASP A CA 1
ATOM 669 C C . ASP A 1 84 ? 16.977 -3.959 -7.424 1.00 91.88 84 ASP A C 1
ATOM 671 O O . ASP A 1 84 ? 18.017 -4.600 -7.582 1.00 91.88 84 ASP A O 1
ATOM 675 N N . THR A 1 85 ? 16.854 -3.067 -6.432 1.00 90.50 85 THR A N 1
ATOM 676 C CA . THR A 1 85 ? 17.927 -2.812 -5.446 1.00 90.50 85 THR A CA 1
ATOM 677 C C . THR A 1 85 ? 18.108 -3.938 -4.421 1.00 90.50 85 THR A C 1
ATOM 679 O O . THR A 1 85 ? 19.148 -4.026 -3.768 1.00 90.50 85 THR A O 1
ATOM 682 N N . GLY A 1 86 ? 17.094 -4.792 -4.240 1.00 89.94 86 GLY A N 1
ATOM 683 C CA . GLY A 1 86 ? 17.065 -5.824 -3.201 1.00 89.94 86 GLY A CA 1
ATOM 684 C C . GLY A 1 86 ? 16.808 -5.301 -1.780 1.00 89.94 86 GLY A C 1
ATOM 685 O O . GLY A 1 86 ? 16.838 -6.094 -0.833 1.00 89.94 86 GLY A O 1
ATOM 686 N N . GLN A 1 87 ? 16.537 -4.003 -1.613 1.00 89.69 87 GLN A N 1
ATOM 687 C CA . GLN A 1 87 ? 16.213 -3.377 -0.333 1.00 89.69 87 GLN A CA 1
ATOM 688 C C . GLN A 1 87 ? 14.943 -2.534 -0.449 1.00 89.69 87 GLN A C 1
ATOM 690 O O . GLN A 1 87 ? 14.779 -1.737 -1.365 1.00 89.69 87 GLN A O 1
ATOM 695 N N . LEU A 1 88 ? 14.036 -2.702 0.509 1.00 88.56 88 LEU A N 1
ATOM 696 C CA . LEU A 1 88 ? 12.759 -2.007 0.545 1.00 88.56 88 LEU A CA 1
ATOM 697 C C . LEU A 1 88 ? 12.754 -1.001 1.704 1.00 88.56 88 LEU A C 1
ATOM 699 O O . LEU A 1 88 ? 12.677 -1.423 2.860 1.00 88.56 88 LEU A O 1
ATOM 703 N N . PRO A 1 89 ? 12.826 0.314 1.440 1.00 89.12 89 PRO A N 1
ATOM 704 C CA . PRO A 1 89 ? 12.595 1.327 2.464 1.00 89.12 89 PRO A CA 1
ATOM 705 C C . PRO A 1 89 ? 11.116 1.323 2.855 1.00 89.12 89 PRO A C 1
ATOM 707 O O . PRO A 1 89 ? 10.268 1.740 2.072 1.00 89.12 89 PRO A O 1
ATOM 710 N N . ILE A 1 90 ? 10.790 0.841 4.053 1.00 82.88 90 ILE A N 1
ATOM 711 C CA . ILE A 1 90 ? 9.416 0.737 4.557 1.00 82.88 90 ILE A CA 1
ATOM 712 C C . ILE A 1 90 ? 9.222 1.674 5.750 1.00 82.88 90 ILE A C 1
ATOM 714 O O . ILE A 1 90 ? 9.978 1.633 6.722 1.00 82.88 90 ILE A O 1
ATOM 718 N N . PHE A 1 91 ? 8.159 2.474 5.705 1.00 79.12 91 PHE A N 1
ATOM 719 C CA . PHE A 1 91 ? 7.657 3.276 6.819 1.00 79.12 91 PHE A CA 1
ATOM 720 C C . PHE A 1 91 ? 6.359 2.656 7.349 1.00 79.12 91 PHE A C 1
ATOM 722 O O . PHE A 1 91 ? 5.393 2.481 6.600 1.00 79.12 91 PHE A O 1
ATOM 729 N N . GLY A 1 92 ? 6.345 2.311 8.639 1.00 58.81 92 GLY A N 1
ATOM 730 C CA . GLY A 1 92 ? 5.189 1.663 9.270 1.00 58.81 92 GLY A CA 1
ATOM 731 C C . GLY A 1 92 ? 5.044 1.874 10.780 1.00 58.81 92 GLY A C 1
ATOM 732 O O . GLY A 1 92 ? 3.917 1.919 11.254 1.00 58.81 92 GLY A O 1
ATOM 733 N N . ASP A 1 93 ? 6.136 2.059 11.536 1.00 55.25 93 ASP A N 1
ATOM 734 C CA . ASP A 1 93 ? 6.085 2.023 13.013 1.00 55.25 93 ASP A CA 1
ATOM 735 C C . ASP A 1 93 ? 6.766 3.220 13.724 1.00 55.25 93 ASP A C 1
ATOM 737 O O . ASP A 1 93 ? 7.051 3.156 14.919 1.00 55.25 93 ASP A O 1
ATOM 741 N N . GLY A 1 94 ? 7.008 4.336 13.024 1.00 49.44 94 GLY A N 1
ATOM 742 C CA . GLY A 1 94 ? 7.586 5.560 13.600 1.00 49.44 94 GLY A CA 1
ATOM 743 C C . GLY A 1 94 ? 8.309 6.442 12.576 1.00 49.44 94 GLY A C 1
ATOM 744 O O . GLY A 1 94 ? 8.326 6.135 11.387 1.00 49.44 94 GLY A O 1
ATOM 745 N N . GLU A 1 95 ? 8.929 7.532 13.047 1.00 52.75 95 GLU A N 1
ATOM 746 C CA . GLU A 1 95 ? 9.560 8.574 12.208 1.00 52.75 95 GLU A CA 1
ATOM 747 C C . GLU A 1 95 ? 10.744 8.094 11.345 1.00 52.75 95 GLU A C 1
ATOM 749 O O . GLU A 1 95 ? 11.160 8.805 10.434 1.00 52.75 95 GLU A O 1
ATOM 754 N N . LYS A 1 96 ? 11.315 6.908 11.604 1.00 61.59 96 LYS A N 1
ATOM 755 C CA . LYS A 1 96 ? 12.474 6.395 10.854 1.00 61.59 96 LYS A CA 1
ATOM 756 C C . LYS A 1 96 ? 12.094 5.178 10.020 1.00 61.59 96 LYS A C 1
ATOM 758 O O . LYS A 1 96 ? 11.813 4.110 10.561 1.00 61.59 96 LYS A O 1
ATOM 763 N N . GLY A 1 97 ? 12.128 5.344 8.700 1.00 68.50 97 GLY A N 1
ATOM 764 C CA . GLY A 1 97 ? 11.978 4.254 7.743 1.00 68.50 97 GLY A CA 1
ATOM 765 C C . GLY A 1 97 ? 13.014 3.160 7.978 1.00 68.50 97 GLY A C 1
ATOM 766 O O . GLY A 1 97 ? 14.175 3.437 8.281 1.00 68.50 97 GLY A O 1
ATOM 767 N N . THR A 1 98 ? 12.585 1.910 7.852 1.00 79.44 98 THR A N 1
ATOM 768 C CA . THR A 1 98 ? 13.455 0.737 7.960 1.00 79.44 98 THR A CA 1
ATOM 769 C C . THR A 1 98 ? 13.809 0.252 6.564 1.00 79.44 98 THR A C 1
ATOM 771 O O . THR A 1 98 ? 12.924 0.067 5.732 1.00 79.44 98 THR A O 1
ATOM 774 N N . LEU A 1 99 ? 15.094 0.024 6.300 1.00 84.75 99 LEU A N 1
ATOM 775 C CA . LEU A 1 99 ? 15.537 -0.657 5.085 1.00 84.75 99 LEU A CA 1
ATOM 776 C C . LEU A 1 99 ? 15.417 -2.166 5.292 1.00 84.75 99 LEU A C 1
ATOM 778 O O . LEU A 1 99 ? 16.205 -2.755 6.029 1.00 84.75 99 LEU A O 1
ATOM 782 N N . LEU A 1 100 ? 14.424 -2.777 4.651 1.00 84.06 100 LEU A N 1
ATOM 783 C CA . LEU A 1 100 ? 14.139 -4.201 4.768 1.00 84.06 100 LEU A CA 1
ATOM 784 C C . LEU A 1 100 ? 14.761 -4.972 3.592 1.00 84.06 100 LEU A C 1
ATOM 786 O O . LEU A 1 100 ? 14.400 -4.706 2.442 1.00 84.06 100 LEU A O 1
ATOM 790 N N . PRO A 1 101 ? 15.661 -5.941 3.827 1.00 87.50 101 PRO A N 1
ATOM 791 C CA . PRO A 1 101 ? 16.142 -6.822 2.770 1.00 87.50 101 PRO A CA 1
ATOM 792 C C . PRO A 1 101 ? 14.986 -7.575 2.105 1.00 87.50 101 PRO A C 1
ATOM 794 O O . PRO A 1 101 ? 14.066 -8.048 2.772 1.00 87.50 101 PRO A O 1
ATOM 797 N N . LEU A 1 102 ? 15.055 -7.754 0.786 1.00 84.44 102 LEU A N 1
ATOM 798 C CA . LEU A 1 102 ? 13.976 -8.373 0.015 1.00 84.44 102 LEU A CA 1
ATOM 799 C C . LEU A 1 102 ? 13.636 -9.804 0.492 1.00 84.44 102 LEU A C 1
ATOM 801 O O . LEU A 1 102 ? 12.470 -10.191 0.524 1.00 84.44 102 LEU A O 1
ATOM 805 N N . ALA A 1 103 ? 14.640 -10.569 0.936 1.00 81.50 103 ALA A N 1
ATOM 806 C CA . ALA A 1 103 ? 14.441 -11.904 1.511 1.00 81.50 103 ALA A CA 1
ATOM 807 C C . ALA A 1 103 ? 13.618 -11.879 2.812 1.00 81.50 103 ALA A C 1
ATOM 809 O O . ALA A 1 103 ? 12.813 -12.772 3.059 1.00 81.50 103 ALA A O 1
ATOM 810 N N . GLU A 1 104 ? 13.786 -10.840 3.628 1.00 79.38 104 GLU A N 1
ATOM 811 C CA . GLU A 1 104 ? 13.024 -10.650 4.863 1.00 79.38 104 GLU A CA 1
ATOM 812 C C . GLU A 1 104 ? 11.609 -10.134 4.565 1.00 79.38 104 GLU A C 1
ATOM 814 O O . GLU A 1 104 ? 10.629 -10.577 5.170 1.00 79.38 104 GLU A O 1
ATOM 819 N N . ALA A 1 105 ? 11.475 -9.272 3.550 1.00 78.69 105 ALA A N 1
ATOM 820 C CA . ALA A 1 105 ? 10.182 -8.824 3.044 1.00 78.69 105 ALA A CA 1
ATOM 821 C C . ALA A 1 105 ? 9.309 -9.993 2.555 1.00 78.69 105 ALA A C 1
ATOM 823 O O . ALA A 1 105 ? 8.101 -9.981 2.789 1.00 78.69 105 ALA A O 1
ATOM 824 N N . ALA A 1 106 ? 9.902 -11.024 1.938 1.00 73.50 106 ALA A N 1
ATOM 825 C CA . ALA A 1 106 ? 9.182 -12.232 1.523 1.00 73.50 106 ALA A CA 1
ATOM 826 C C . ALA A 1 106 ? 8.440 -12.892 2.693 1.00 73.50 106 ALA A C 1
ATOM 828 O O . ALA A 1 106 ? 7.246 -13.180 2.589 1.00 73.50 106 ALA A O 1
ATOM 829 N N . SER A 1 107 ? 9.131 -13.060 3.823 1.00 71.50 107 SER A N 1
ATOM 830 C CA . SER A 1 107 ? 8.559 -13.610 5.053 1.00 71.50 107 SER A CA 1
ATOM 831 C C . SER A 1 107 ? 7.465 -12.703 5.615 1.00 71.50 107 SER A C 1
ATOM 833 O O . SER A 1 107 ? 6.386 -13.182 5.960 1.00 71.50 107 SER A O 1
ATOM 835 N N . ARG A 1 108 ? 7.709 -11.385 5.652 1.00 71.75 108 ARG A N 1
ATOM 836 C CA . ARG A 1 108 ? 6.781 -10.396 6.226 1.00 71.75 108 ARG A CA 1
ATOM 837 C C . ARG A 1 108 ? 5.485 -10.242 5.428 1.00 71.75 108 ARG A C 1
ATOM 839 O O . ARG A 1 108 ? 4.427 -10.042 6.017 1.00 71.75 108 ARG A O 1
ATOM 846 N N . PHE A 1 109 ? 5.553 -10.343 4.102 1.00 70.94 109 PHE A N 1
ATOM 847 C CA . PHE A 1 109 ? 4.397 -10.196 3.212 1.00 70.94 109 PHE A CA 1
ATOM 848 C C . PHE A 1 109 ? 3.794 -11.535 2.757 1.00 70.94 109 PHE A C 1
ATOM 850 O O . PHE A 1 109 ? 2.901 -11.547 1.912 1.00 70.94 109 PHE A O 1
ATOM 857 N N . GLY A 1 110 ? 4.238 -12.658 3.334 1.00 62.91 110 GLY A N 1
ATOM 858 C CA . GLY A 1 110 ? 3.634 -13.976 3.116 1.00 62.91 110 GLY A CA 1
ATOM 859 C C . GLY A 1 110 ? 3.930 -14.605 1.752 1.00 62.91 110 GLY A C 1
ATOM 860 O O . GLY A 1 110 ? 3.170 -15.455 1.294 1.00 62.91 110 GLY A O 1
ATOM 861 N N . SER A 1 111 ? 5.026 -14.220 1.094 1.00 64.88 111 SER A N 1
ATOM 862 C CA . SER A 1 111 ? 5.458 -14.814 -0.176 1.00 64.88 111 SER A CA 1
ATOM 863 C C . SER A 1 111 ? 6.327 -16.044 0.096 1.00 64.88 111 SER A C 1
ATOM 865 O O . SER A 1 111 ? 7.542 -15.992 -0.068 1.00 64.88 111 SER A O 1
ATOM 867 N N . GLN A 1 112 ? 5.723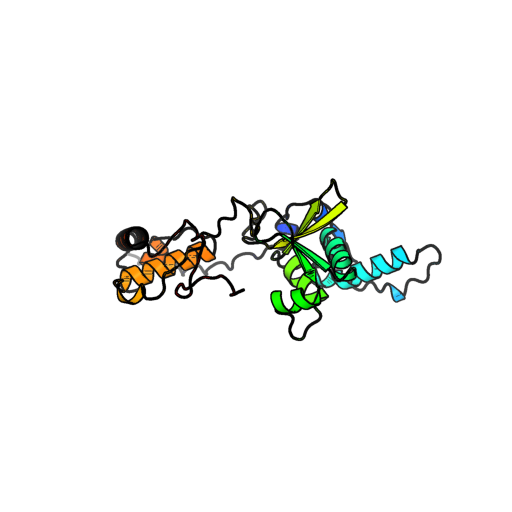 -17.138 0.574 1.00 53.59 112 GLN A N 1
ATOM 868 C CA . GLN A 1 112 ? 6.477 -18.359 0.906 1.00 53.59 112 GLN A CA 1
ATOM 869 C C . GLN A 1 112 ? 6.869 -19.187 -0.334 1.00 53.59 112 GLN A C 1
ATOM 871 O O . GLN A 1 112 ? 7.921 -19.813 -0.305 1.00 53.59 112 GLN A O 1
ATOM 876 N N . ASP A 1 113 ? 6.108 -19.107 -1.439 1.00 54.44 113 ASP A N 1
ATOM 877 C CA . ASP A 1 113 ? 6.311 -19.947 -2.641 1.00 54.44 113 ASP A CA 1
ATOM 878 C C . ASP A 1 113 ? 6.153 -19.201 -3.995 1.00 54.44 113 ASP A C 1
ATOM 880 O O . ASP A 1 113 ? 6.157 -19.827 -5.055 1.00 54.44 113 ASP A O 1
ATOM 884 N N . GLY A 1 114 ? 5.972 -17.871 -3.989 1.00 61.28 114 GLY A N 1
ATOM 885 C CA . GLY A 1 114 ? 5.648 -17.062 -5.181 1.00 61.28 114 GLY A CA 1
ATOM 886 C C . GLY A 1 114 ? 6.689 -15.994 -5.543 1.00 61.28 114 GLY A C 1
ATOM 887 O O . GLY A 1 114 ? 7.550 -15.657 -4.729 1.00 61.28 114 GLY A O 1
ATOM 888 N N . ASP A 1 115 ? 6.587 -15.434 -6.758 1.00 83.31 115 ASP A N 1
ATOM 889 C CA . ASP A 1 115 ? 7.382 -14.274 -7.187 1.00 83.31 115 ASP A CA 1
ATOM 890 C C . ASP A 1 115 ? 7.034 -13.061 -6.309 1.00 83.31 115 ASP A C 1
ATOM 892 O O . ASP A 1 115 ? 5.975 -12.443 -6.443 1.00 83.31 115 ASP A O 1
ATOM 896 N N . LEU A 1 116 ? 7.934 -12.720 -5.385 1.00 85.25 116 LEU A N 1
ATOM 897 C CA . LEU A 1 116 ? 7.761 -11.605 -4.460 1.00 85.25 116 LEU A CA 1
ATOM 898 C C . LEU A 1 116 ? 7.493 -10.282 -5.184 1.00 85.25 116 LEU A C 1
ATOM 900 O O . LEU A 1 116 ? 6.746 -9.452 -4.666 1.00 85.25 116 LEU A O 1
ATOM 904 N N . ARG A 1 117 ? 8.060 -10.083 -6.379 1.00 91.62 117 ARG A N 1
ATOM 905 C CA . ARG A 1 117 ? 7.792 -8.884 -7.177 1.00 91.62 117 ARG A CA 1
ATOM 906 C C . ARG A 1 117 ? 6.312 -8.799 -7.518 1.00 91.62 117 ARG A C 1
ATOM 908 O O . ARG A 1 117 ? 5.682 -7.770 -7.281 1.00 91.62 117 ARG A O 1
ATOM 915 N N . GLU A 1 118 ? 5.748 -9.889 -8.027 1.00 88.38 118 GLU A N 1
ATOM 916 C CA . GLU A 1 118 ? 4.321 -9.981 -8.326 1.00 88.38 118 GLU A CA 1
ATOM 917 C C . GLU A 1 118 ? 3.474 -9.779 -7.059 1.00 88.38 118 GLU A C 1
ATOM 919 O O . GLU A 1 118 ? 2.522 -8.995 -7.077 1.00 88.38 118 GLU A O 1
ATOM 924 N N . SER A 1 119 ? 3.853 -10.397 -5.935 1.00 87.75 119 SER A N 1
ATOM 925 C CA . SER A 1 119 ? 3.181 -10.223 -4.637 1.00 87.75 119 SER A CA 1
ATOM 926 C C . SER A 1 119 ? 3.151 -8.758 -4.180 1.00 87.75 119 SER A C 1
ATOM 928 O O . SER A 1 119 ? 2.090 -8.245 -3.817 1.00 87.75 119 SER A O 1
ATOM 930 N N . LEU A 1 120 ? 4.281 -8.049 -4.246 1.00 89.56 120 LEU A N 1
ATOM 931 C CA . LEU A 1 120 ? 4.369 -6.631 -3.885 1.00 89.56 120 LEU A CA 1
ATOM 932 C C . LEU A 1 120 ? 3.530 -5.757 -4.821 1.00 89.56 120 LEU A C 1
ATOM 934 O O . LEU A 1 120 ? 2.808 -4.875 -4.353 1.00 89.56 120 LEU A O 1
ATOM 938 N N . HIS A 1 121 ? 3.543 -6.029 -6.129 1.00 94.00 121 HIS A N 1
ATOM 939 C CA . HIS A 1 121 ? 2.692 -5.304 -7.071 1.00 94.00 121 HIS A CA 1
ATOM 940 C C . HIS A 1 121 ? 1.205 -5.568 -6.857 1.00 94.00 121 HIS A C 1
ATOM 942 O O . HIS A 1 121 ? 0.417 -4.634 -7.003 1.00 94.00 121 HIS A O 1
ATOM 948 N N . ASN A 1 122 ? 0.818 -6.786 -6.478 1.00 89.31 122 ASN A N 1
ATOM 949 C CA . ASN A 1 122 ? -0.558 -7.121 -6.123 1.00 89.31 122 ASN A CA 1
ATOM 950 C C . ASN A 1 122 ? -1.010 -6.378 -4.861 1.00 89.31 122 ASN A C 1
ATOM 952 O O . ASN A 1 122 ? -2.094 -5.791 -4.852 1.00 89.31 122 ASN A O 1
ATOM 956 N N . LEU A 1 123 ? -0.171 -6.327 -3.822 1.00 89.31 123 LEU A N 1
ATOM 957 C CA . LEU A 1 123 ? -0.437 -5.530 -2.620 1.00 89.31 123 LEU A CA 1
ATOM 958 C C . LEU A 1 123 ? -0.556 -4.037 -2.952 1.00 89.31 123 LEU A C 1
ATOM 960 O O . LEU A 1 123 ? -1.485 -3.371 -2.489 1.00 89.31 123 LEU A O 1
ATOM 964 N N . HIS A 1 124 ? 0.329 -3.525 -3.806 1.00 94.62 124 HIS A N 1
ATOM 965 C CA . HIS A 1 124 ? 0.276 -2.149 -4.288 1.00 94.62 124 HIS A CA 1
ATOM 966 C C . HIS A 1 124 ? -1.006 -1.870 -5.096 1.00 94.62 124 HIS A C 1
ATOM 968 O O . HIS A 1 124 ? -1.739 -0.932 -4.797 1.00 94.62 124 HIS A O 1
ATOM 974 N N . ALA A 1 125 ? -1.358 -2.728 -6.060 1.00 92.88 125 ALA A N 1
ATOM 975 C CA . ALA A 1 125 ? -2.570 -2.612 -6.879 1.00 92.88 125 ALA A CA 1
ATOM 976 C C . ALA A 1 125 ? -3.861 -2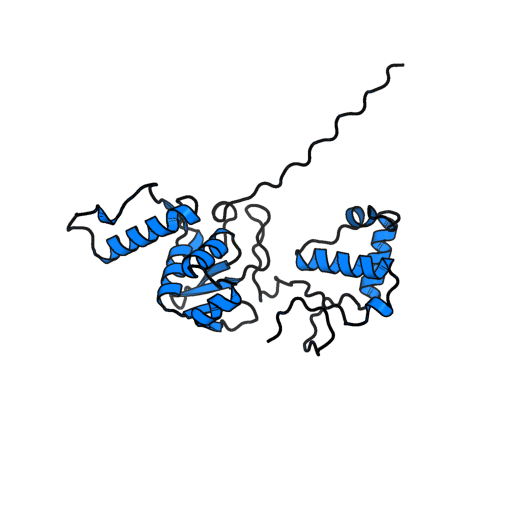.699 -6.049 1.00 92.88 125 ALA A C 1
ATOM 978 O O . ALA A 1 125 ? -4.852 -2.033 -6.358 1.00 92.88 125 ALA A O 1
ATOM 979 N N . ALA A 1 126 ? -3.848 -3.485 -4.971 1.00 89.81 126 ALA A N 1
ATOM 980 C CA . ALA A 1 126 ? -4.953 -3.579 -4.024 1.00 89.81 126 ALA A CA 1
ATOM 981 C C . ALA A 1 126 ? -5.096 -2.332 -3.126 1.00 89.81 126 ALA A C 1
ATOM 983 O O . ALA A 1 126 ? -6.162 -2.144 -2.519 1.00 89.81 126 ALA A O 1
ATOM 984 N N . GLY A 1 127 ? -4.067 -1.478 -3.071 1.00 90.75 127 GLY A N 1
ATOM 985 C CA . GLY A 1 127 ? -3.979 -0.310 -2.194 1.00 90.75 127 GLY A CA 1
ATOM 986 C C . GLY A 1 127 ? -3.604 -0.661 -0.755 1.00 90.75 127 GLY A C 1
ATOM 987 O O . GLY A 1 127 ? -4.072 0.006 0.159 1.00 90.75 127 GLY A O 1
ATOM 988 N N . MET A 1 128 ? -2.836 -1.736 -0.550 1.00 86.75 128 MET A N 1
ATOM 989 C CA . MET A 1 128 ? -2.313 -2.147 0.765 1.00 86.75 128 MET A CA 1
ATOM 990 C C . MET A 1 128 ? -0.910 -1.596 1.030 1.00 86.75 128 MET A C 1
ATOM 992 O O . MET A 1 128 ? -0.515 -1.412 2.178 1.00 86.75 128 MET A O 1
ATOM 996 N N . LEU A 1 129 ? -0.172 -1.312 -0.039 1.00 90.69 129 LEU A N 1
ATOM 997 C CA . LEU A 1 129 ? 1.101 -0.606 -0.020 1.00 90.69 129 LEU A CA 1
ATOM 998 C C . LEU A 1 129 ? 0.963 0.584 -0.957 1.00 90.69 129 LEU A C 1
ATOM 1000 O O . LEU A 1 129 ? 0.402 0.425 -2.040 1.00 90.69 129 LEU A O 1
ATOM 1004 N N . LEU A 1 130 ? 1.470 1.745 -0.562 1.00 94.12 130 LEU A N 1
ATOM 1005 C CA . LEU A 1 130 ? 1.640 2.884 -1.459 1.00 94.12 130 LEU A CA 1
ATOM 1006 C C . LEU A 1 130 ? 3.082 3.366 -1.416 1.00 94.12 130 LEU A C 1
ATOM 1008 O O . LEU A 1 130 ? 3.819 3.046 -0.485 1.00 94.12 130 LEU A O 1
ATOM 1012 N N . LEU A 1 131 ? 3.482 4.098 -2.444 1.00 93.69 131 LEU A N 1
ATOM 1013 C CA . LEU A 1 131 ? 4.799 4.697 -2.548 1.00 93.69 131 LEU A CA 1
ATOM 1014 C C . LEU A 1 131 ? 4.653 6.185 -2.288 1.00 93.69 131 LEU A C 1
ATOM 1016 O O . LEU A 1 131 ? 3.817 6.845 -2.901 1.00 93.69 131 LEU A O 1
ATOM 1020 N N . ASP A 1 132 ? 5.478 6.688 -1.390 1.00 89.12 132 ASP A N 1
ATOM 1021 C CA . ASP A 1 132 ? 5.693 8.113 -1.210 1.00 89.12 132 ASP A CA 1
ATOM 1022 C C . ASP A 1 132 ? 7.062 8.459 -1.790 1.00 89.12 132 ASP A C 1
ATOM 1024 O O . ASP A 1 132 ? 7.966 7.620 -1.794 1.00 89.12 132 ASP A O 1
ATOM 1028 N N . THR A 1 133 ? 7.213 9.659 -2.326 1.00 82.31 133 THR A N 1
ATOM 1029 C CA . THR A 1 133 ? 8.489 10.128 -2.866 1.00 82.31 133 THR A CA 1
ATOM 1030 C C . THR A 1 133 ? 8.936 11.309 -2.039 1.00 82.31 133 THR A C 1
ATOM 1032 O O . THR A 1 133 ? 8.252 12.327 -1.980 1.00 82.31 133 THR A O 1
ATOM 1035 N N . ASP A 1 134 ? 10.087 11.169 -1.388 1.00 73.06 134 ASP A N 1
ATOM 1036 C CA . ASP A 1 134 ? 10.727 12.305 -0.748 1.00 73.06 134 ASP A CA 1
ATOM 1037 C C . ASP A 1 134 ? 11.380 13.163 -1.834 1.00 73.06 134 ASP A C 1
ATOM 1039 O O . ASP A 1 134 ? 12.442 12.825 -2.364 1.00 73.06 134 ASP A O 1
ATOM 1043 N N . ASN A 1 135 ? 10.712 14.262 -2.176 1.00 63.31 135 ASN A N 1
ATOM 1044 C CA . ASN A 1 135 ? 11.141 15.187 -3.221 1.00 63.31 135 ASN A CA 1
ATOM 1045 C C . ASN A 1 135 ? 12.506 15.827 -2.939 1.00 63.31 135 ASN A C 1
ATOM 1047 O O . ASN A 1 135 ? 13.185 16.232 -3.882 1.00 63.31 135 ASN A O 1
ATOM 1051 N N . ASP A 1 136 ? 12.922 15.910 -1.673 1.00 67.38 136 ASP A N 1
ATOM 1052 C CA . ASP A 1 136 ? 14.205 16.513 -1.310 1.00 67.38 136 ASP A CA 1
ATOM 1053 C C . ASP A 1 136 ? 15.374 15.544 -1.538 1.00 67.38 136 ASP A C 1
ATOM 1055 O O . ASP A 1 136 ? 16.511 15.976 -1.752 1.00 67.38 136 ASP A O 1
ATOM 1059 N N . HIS A 1 137 ? 15.104 14.235 -1.526 1.00 64.25 137 HIS A N 1
ATOM 1060 C CA . HIS A 1 137 ? 16.136 13.198 -1.572 1.00 64.25 137 HIS A CA 1
ATOM 1061 C C . HIS A 1 137 ? 16.032 12.258 -2.781 1.00 64.25 137 HIS A C 1
ATOM 1063 O O . HIS A 1 137 ? 16.932 11.444 -2.972 1.00 64.25 137 HIS A O 1
ATOM 1069 N N . ASP A 1 138 ? 14.981 12.379 -3.600 1.00 72.00 138 ASP A N 1
ATOM 1070 C CA . ASP A 1 138 ? 14.676 11.491 -4.736 1.00 72.00 138 ASP A CA 1
ATOM 1071 C C . ASP A 1 138 ? 14.597 10.010 -4.311 1.00 72.00 138 ASP A C 1
ATOM 1073 O O . ASP A 1 138 ? 15.019 9.091 -5.014 1.00 72.00 138 ASP A O 1
ATOM 1077 N N . ILE A 1 139 ? 14.080 9.772 -3.099 1.00 79.06 139 ILE A N 1
ATOM 1078 C CA . ILE A 1 139 ? 13.936 8.433 -2.521 1.00 79.06 139 ILE A CA 1
ATOM 1079 C C . ILE A 1 139 ? 12.459 8.063 -2.508 1.00 79.06 139 ILE A C 1
ATOM 1081 O O . ILE A 1 139 ? 11.639 8.715 -1.860 1.00 79.06 139 ILE A O 1
ATOM 1085 N N . ALA A 1 140 ? 12.128 6.967 -3.188 1.00 88.12 140 ALA A N 1
ATOM 1086 C CA . ALA A 1 140 ? 10.830 6.328 -3.054 1.00 88.12 140 ALA A CA 1
ATOM 1087 C C . ALA A 1 140 ? 10.795 5.481 -1.775 1.00 88.12 140 ALA A C 1
ATOM 1089 O O . ALA A 1 140 ? 11.694 4.676 -1.528 1.00 88.12 140 ALA A O 1
ATOM 1090 N N . VAL A 1 141 ? 9.743 5.632 -0.977 1.00 89.69 141 VAL A N 1
ATOM 1091 C CA . VAL A 1 141 ? 9.534 4.895 0.270 1.00 89.69 141 VAL A CA 1
ATOM 1092 C C . VAL A 1 141 ? 8.191 4.183 0.244 1.00 89.69 141 VAL A C 1
ATOM 1094 O O . VAL A 1 141 ? 7.186 4.715 -0.220 1.00 89.69 141 VAL A O 1
ATOM 1097 N N . ILE A 1 142 ? 8.155 2.955 0.748 1.00 90.62 142 ILE A N 1
ATOM 1098 C CA . ILE A 1 142 ? 6.937 2.158 0.845 1.00 90.62 142 ILE A CA 1
ATOM 1099 C C . ILE A 1 142 ? 6.226 2.508 2.146 1.00 90.62 142 ILE A C 1
ATOM 1101 O O . ILE A 1 142 ? 6.770 2.349 3.239 1.00 90.62 142 ILE A O 1
ATOM 1105 N N . ARG A 1 143 ? 4.971 2.923 2.032 1.00 88.75 143 ARG A N 1
ATOM 1106 C CA . ARG A 1 143 ? 4.067 3.157 3.151 1.00 88.75 143 ARG A CA 1
ATOM 1107 C C . ARG A 1 143 ? 3.042 2.040 3.231 1.00 88.75 143 ARG A C 1
ATOM 1109 O O . ARG A 1 143 ? 2.336 1.755 2.260 1.00 88.75 143 ARG A O 1
ATOM 1116 N N . VAL A 1 144 ? 2.929 1.421 4.402 1.00 85.88 144 VAL A N 1
ATOM 1117 C CA . VAL A 1 144 ? 1.908 0.394 4.634 1.00 85.88 144 VAL A CA 1
ATOM 1118 C C . VAL A 1 144 ? 0.571 1.074 4.907 1.00 85.88 144 VAL A C 1
ATOM 1120 O O . VAL A 1 144 ? 0.460 1.912 5.801 1.00 85.88 144 VAL A O 1
ATOM 1123 N N . VAL A 1 145 ? -0.460 0.730 4.140 1.00 85.25 145 VAL A N 1
ATOM 1124 C CA . VAL A 1 145 ? -1.789 1.332 4.280 1.00 85.25 145 VAL A CA 1
ATOM 1125 C C . VAL A 1 145 ? -2.517 0.683 5.455 1.00 85.25 145 VAL A C 1
ATOM 1127 O O . VAL A 1 145 ? -2.822 -0.507 5.436 1.00 85.25 145 VAL A O 1
ATOM 1130 N N . ALA A 1 146 ? -2.828 1.479 6.476 1.00 80.12 146 ALA A N 1
ATOM 1131 C CA . ALA A 1 146 ? -3.678 1.070 7.591 1.00 80.12 146 ALA A CA 1
ATOM 1132 C C . ALA A 1 146 ? -5.165 1.123 7.208 1.00 80.12 146 ALA A C 1
ATOM 1134 O O . ALA A 1 146 ? -5.942 0.254 7.599 1.00 80.12 146 ALA A O 1
ATOM 1135 N N . GLN A 1 147 ? -5.560 2.133 6.422 1.00 81.19 147 GLN A N 1
ATOM 1136 C CA . GLN A 1 147 ? -6.922 2.286 5.917 1.00 81.19 147 GLN A CA 1
ATOM 1137 C C . GLN A 1 147 ? -6.937 2.722 4.461 1.00 81.19 147 GLN A C 1
ATOM 1139 O O . GLN A 1 147 ? -6.502 3.825 4.121 1.00 81.19 147 GLN A O 1
ATOM 1144 N N . LYS A 1 148 ? -7.535 1.878 3.622 1.00 86.56 148 LYS A N 1
ATOM 1145 C CA . LYS A 1 148 ? -7.913 2.257 2.265 1.00 86.56 148 LYS A CA 1
ATOM 1146 C C . LYS A 1 148 ? -9.261 2.992 2.282 1.00 86.56 148 LYS A C 1
ATOM 1148 O O . LYS A 1 148 ? -10.186 2.505 2.943 1.00 86.56 148 LYS A O 1
ATOM 1153 N N . PRO A 1 149 ? -9.428 4.095 1.532 1.00 85.94 149 PRO A N 1
ATOM 1154 C CA . PRO A 1 149 ? -10.726 4.733 1.374 1.00 85.94 149 PRO A CA 1
ATOM 1155 C C . PRO A 1 149 ? -11.770 3.773 0.794 1.00 85.94 149 PRO A C 1
ATOM 1157 O O . PRO A 1 149 ? -11.491 2.982 -0.111 1.00 85.94 149 PRO A O 1
ATOM 1160 N N . GLY A 1 150 ? -13.002 3.867 1.297 1.00 84.81 150 GLY A N 1
ATOM 1161 C CA . GLY A 1 150 ? -14.140 3.125 0.751 1.00 84.81 150 GLY A CA 1
ATOM 1162 C C . GLY A 1 150 ? -14.681 3.708 -0.558 1.00 84.81 150 GLY A C 1
ATOM 1163 O O . GLY A 1 150 ? -15.392 3.014 -1.282 1.00 84.81 150 GLY A O 1
ATOM 1164 N N . GLU A 1 151 ? -14.349 4.965 -0.863 1.00 88.12 151 GLU A N 1
ATOM 1165 C CA . GLU A 1 151 ? -14.779 5.699 -2.053 1.00 88.12 151 GLU A CA 1
ATOM 1166 C C . GLU A 1 151 ? -13.751 6.774 -2.461 1.00 88.12 151 GLU A C 1
ATOM 1168 O O . GLU A 1 151 ? -12.938 7.182 -1.624 1.00 88.12 151 GLU A O 1
ATOM 1173 N N . PRO A 1 152 ? -13.766 7.232 -3.730 1.00 91.88 152 PRO A N 1
ATOM 1174 C CA . PRO A 1 15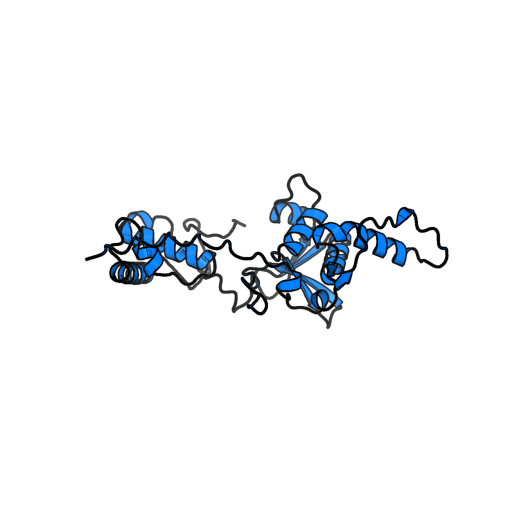2 ? -12.899 8.309 -4.208 1.00 91.88 152 PRO A CA 1
ATOM 1175 C C . PRO A 1 152 ? -13.011 9.581 -3.361 1.00 91.88 152 PRO A C 1
ATOM 1177 O O . PRO A 1 152 ? -14.114 10.009 -3.026 1.00 91.88 152 PRO A O 1
ATOM 1180 N N . GLY A 1 153 ? -11.869 10.193 -3.042 1.00 87.06 153 GLY A N 1
ATOM 1181 C CA . GLY A 1 153 ? -11.792 11.396 -2.204 1.00 87.06 153 GLY A CA 1
ATOM 1182 C C . GLY A 1 153 ? -11.848 11.139 -0.693 1.00 87.06 153 GLY A C 1
ATOM 1183 O O . GLY A 1 153 ? -11.712 12.082 0.085 1.00 87.06 153 GLY A O 1
ATOM 1184 N N . GLY A 1 154 ? -12.028 9.887 -0.256 1.00 83.88 154 GLY A N 1
ATOM 1185 C CA . GLY A 1 154 ? -11.877 9.522 1.151 1.00 83.88 154 GLY A CA 1
ATOM 1186 C C . GLY A 1 154 ? -10.408 9.536 1.609 1.00 83.88 154 GLY A C 1
ATOM 1187 O O . GLY A 1 154 ? -9.499 9.445 0.783 1.00 83.88 154 GLY A O 1
ATOM 1188 N N . PRO A 1 155 ? -10.152 9.631 2.925 1.00 84.19 155 PRO A N 1
ATOM 1189 C CA . PRO A 1 155 ? -8.796 9.739 3.448 1.00 84.19 155 PRO A CA 1
ATOM 1190 C C . PRO A 1 155 ? -8.052 8.402 3.389 1.00 84.19 155 PRO A C 1
ATOM 1192 O O . PRO A 1 155 ? -8.578 7.365 3.802 1.00 84.19 155 PRO A O 1
ATOM 1195 N N . TRP A 1 156 ? -6.806 8.447 2.925 1.00 87.56 156 TRP A N 1
ATOM 1196 C CA . TRP A 1 156 ? -5.840 7.365 3.093 1.00 87.56 156 TRP A CA 1
ATOM 1197 C C . TRP A 1 156 ? -5.205 7.472 4.475 1.00 87.56 156 TRP A C 1
ATOM 1199 O O . TRP A 1 156 ? -4.861 8.569 4.909 1.00 87.56 156 TRP A O 1
ATOM 1209 N N . ARG A 1 157 ? -5.059 6.343 5.173 1.00 85.94 157 ARG A N 1
ATOM 1210 C CA . ARG A 1 157 ? -4.341 6.292 6.453 1.00 85.94 157 ARG A CA 1
ATOM 1211 C C . ARG A 1 157 ? -3.239 5.258 6.381 1.00 85.94 157 ARG A C 1
ATOM 1213 O O . ARG A 1 157 ? -3.473 4.147 5.902 1.00 85.94 157 ARG A O 1
ATOM 1220 N N . PHE A 1 158 ? -2.073 5.595 6.907 1.00 83.44 158 PHE A N 1
ATOM 1221 C CA . PHE A 1 158 ? -0.889 4.751 6.843 1.00 83.44 158 PHE A CA 1
ATOM 1222 C C . PHE A 1 158 ? -0.462 4.298 8.226 1.00 83.44 158 PHE A C 1
ATOM 1224 O O . PHE A 1 158 ? -0.619 5.026 9.195 1.00 83.44 158 PHE A O 1
ATOM 1231 N N . GLN A 1 159 ? 0.102 3.103 8.332 1.00 76.06 159 GLN A N 1
ATOM 1232 C CA . GLN A 1 159 ? 0.676 2.656 9.594 1.00 76.06 159 GLN A CA 1
ATOM 1233 C C . GLN A 1 159 ? 1.742 3.658 10.065 1.00 76.06 159 GLN A C 1
ATOM 1235 O O . GLN A 1 159 ? 2.562 4.122 9.271 1.00 76.06 159 GLN A O 1
ATOM 1240 N N . GLY A 1 160 ? 1.677 4.024 11.345 1.00 70.50 160 GLY A N 1
ATOM 1241 C CA . GLY A 1 160 ? 2.613 4.955 11.972 1.00 70.50 160 GLY A CA 1
ATOM 1242 C C . GLY A 1 160 ? 2.205 6.430 11.923 1.00 70.50 160 GLY A C 1
ATOM 1243 O O . GLY A 1 160 ? 2.802 7.213 12.658 1.00 70.50 160 GLY A O 1
ATOM 1244 N N . ASP A 1 161 ? 1.185 6.825 11.146 1.00 72.50 161 ASP A N 1
ATOM 1245 C CA . ASP A 1 161 ? 0.699 8.212 11.205 1.00 72.50 161 ASP A CA 1
ATOM 1246 C C . ASP A 1 161 ? 0.016 8.502 12.553 1.00 72.50 161 ASP A C 1
ATOM 1248 O O . ASP A 1 161 ? -0.756 7.663 13.032 1.00 72.50 161 ASP A O 1
ATOM 1252 N N . PRO A 1 162 ? 0.189 9.712 13.125 1.00 62.00 162 PRO A N 1
ATOM 1253 C CA . PRO A 1 162 ? -0.494 10.122 14.355 1.00 62.00 162 PRO A CA 1
ATOM 1254 C C . PRO A 1 162 ? -2.017 10.002 14.252 1.00 62.00 162 PRO A C 1
ATOM 1256 O O . PRO A 1 162 ? -2.679 9.608 15.207 1.00 62.00 162 PRO A O 1
ATOM 1259 N N . ASP A 1 163 ? -2.561 10.290 13.066 1.00 58.16 163 ASP A N 1
ATOM 1260 C CA . ASP A 1 163 ? -3.992 10.216 12.771 1.00 58.16 163 ASP A CA 1
ATOM 1261 C C . ASP A 1 163 ? -4.420 8.820 12.305 1.00 58.16 163 ASP A C 1
ATOM 1263 O O . ASP A 1 163 ? -5.608 8.485 12.314 1.00 58.16 163 ASP A O 1
ATOM 1267 N N . ALA A 1 164 ? -3.470 7.960 11.933 1.00 54.38 164 ALA A N 1
ATOM 1268 C CA . ALA A 1 164 ? -3.717 6.544 11.712 1.00 54.38 164 ALA A CA 1
ATOM 1269 C C . ALA A 1 164 ? -3.657 5.777 13.024 1.00 54.38 164 ALA A C 1
ATOM 1271 O O . ALA A 1 164 ? -3.086 4.687 13.096 1.00 54.38 164 ALA A O 1
ATOM 1272 N N . VAL A 1 165 ? -4.322 6.330 14.043 1.00 48.69 165 VAL A N 1
ATOM 1273 C CA . VAL A 1 165 ? -4.775 5.591 15.209 1.00 48.69 165 VAL A CA 1
ATOM 1274 C C . VAL A 1 165 ? -5.636 4.440 14.683 1.00 48.69 165 VAL A C 1
ATOM 1276 O O . VAL A 1 165 ? -6.862 4.494 14.635 1.00 48.69 165 VAL A O 1
ATOM 1279 N N . THR A 1 166 ? -4.990 3.338 14.301 1.00 46.25 166 THR A N 1
ATOM 1280 C CA . THR A 1 166 ? -5.418 2.034 14.766 1.00 46.25 166 THR A CA 1
ATOM 1281 C C . THR A 1 166 ? -5.750 2.279 16.221 1.00 46.25 166 THR A C 1
ATOM 1283 O O . THR A 1 166 ? -4.845 2.533 17.016 1.00 46.25 166 THR A O 1
ATOM 1286 N N . ALA A 1 167 ? -7.031 2.320 16.569 1.00 43.62 167 ALA A N 1
ATOM 1287 C CA . ALA A 1 167 ? -7.415 2.087 17.943 1.00 43.62 167 ALA A CA 1
ATOM 1288 C C . ALA A 1 167 ? -6.914 0.665 18.214 1.00 43.62 167 ALA A C 1
ATOM 1290 O O . ALA A 1 167 ? -7.567 -0.320 17.868 1.00 43.62 167 ALA A O 1
ATOM 1291 N N . LYS A 1 168 ? -5.653 0.570 18.654 1.00 50.28 168 LYS A N 1
ATOM 1292 C CA . LYS A 1 168 ? -4.943 -0.664 18.966 1.00 50.28 168 LYS A CA 1
ATOM 1293 C C . LYS A 1 168 ? -5.582 -1.140 20.257 1.00 50.28 168 LYS A C 1
ATOM 1295 O O . LYS A 1 168 ? -5.085 -0.865 21.337 1.00 50.28 168 LYS A O 1
ATOM 1300 N N . THR A 1 169 ? -6.754 -1.757 20.137 1.00 51.25 169 THR A N 1
ATOM 1301 C CA . THR A 1 169 ? -7.485 -2.285 21.281 1.00 51.25 169 THR A CA 1
ATOM 1302 C C . THR A 1 169 ? -6.726 -3.500 21.794 1.00 51.25 169 THR A C 1
ATOM 1304 O O . THR A 1 169 ? -6.846 -4.600 21.248 1.00 51.25 169 THR A O 1
ATOM 1307 N N . CYS A 1 170 ? -5.914 -3.285 22.823 1.00 59.03 170 CYS A N 1
ATOM 1308 C CA . CYS A 1 170 ? -5.325 -4.362 23.599 1.00 59.03 170 CYS A CA 1
ATOM 1309 C C . CYS A 1 170 ? -6.404 -4.937 24.517 1.00 59.03 170 CYS A C 1
ATOM 1311 O O . CYS A 1 170 ? -7.067 -4.187 25.228 1.00 59.03 170 CYS A O 1
ATOM 1313 N N . ILE A 1 171 ? -6.561 -6.261 24.500 1.00 63.75 171 ILE A N 1
ATOM 1314 C CA . ILE A 1 171 ? -7.383 -6.975 25.477 1.00 63.75 171 ILE A CA 1
ATOM 1315 C C . ILE A 1 171 ? -6.426 -7.735 26.401 1.00 63.75 171 ILE A C 1
ATOM 1317 O O . ILE A 1 171 ? -5.660 -8.557 25.883 1.00 63.75 171 ILE A O 1
ATOM 1321 N N . PRO A 1 172 ? -6.433 -7.469 27.720 1.00 61.78 172 PRO A N 1
ATOM 1322 C CA . PRO A 1 172 ? -5.657 -8.243 28.684 1.00 61.78 172 PRO A CA 1
ATOM 1323 C C . PRO A 1 172 ? -6.027 -9.728 28.629 1.00 61.78 172 PRO A C 1
ATOM 1325 O O . PRO A 1 172 ? -7.198 -10.080 28.490 1.00 61.78 172 PRO A O 1
ATOM 1328 N N . ASP A 1 173 ? -5.042 -10.610 28.719 1.00 56.03 173 ASP A N 1
ATOM 1329 C CA . ASP A 1 173 ? -5.270 -12.047 28.847 1.00 56.03 173 ASP A CA 1
ATOM 1330 C C . ASP A 1 173 ? -5.900 -12.346 30.212 1.00 56.03 173 ASP A C 1
ATOM 1332 O O . ASP A 1 173 ? -5.662 -11.642 31.194 1.00 56.03 173 ASP A O 1
ATOM 1336 N N . GLY A 1 174 ? -6.794 -13.329 30.252 1.00 63.72 174 GLY A N 1
ATOM 1337 C CA . GLY A 1 174 ? -7.602 -13.629 31.440 1.00 63.72 174 GLY A CA 1
ATOM 1338 C C . GLY A 1 174 ? -8.777 -12.678 31.717 1.00 63.72 174 GLY A C 1
ATOM 1339 O O . GLY A 1 174 ? -9.661 -13.053 32.481 1.00 63.72 174 GLY A O 1
ATOM 1340 N N . ILE A 1 175 ? -8.903 -11.518 31.048 1.00 70.06 175 ILE A N 1
ATOM 1341 C CA . ILE A 1 175 ? -10.040 -10.601 31.303 1.00 70.06 175 ILE A CA 1
ATOM 1342 C C . ILE A 1 175 ? -11.405 -11.236 31.009 1.00 70.06 175 ILE A C 1
ATOM 1344 O O . ILE A 1 175 ? -12.439 -10.804 31.511 1.00 70.06 175 ILE A O 1
ATOM 1348 N N . TRP A 1 176 ? -11.418 -12.281 30.185 1.00 75.81 176 TRP A N 1
ATOM 1349 C CA . TRP A 1 176 ? -12.615 -13.036 29.838 1.00 75.81 176 TRP A CA 1
ATOM 1350 C C . TRP A 1 176 ? -13.210 -13.810 31.014 1.00 75.81 176 TRP A C 1
ATOM 1352 O O . TRP A 1 176 ? -14.402 -14.104 30.984 1.00 75.81 176 TRP A O 1
ATOM 1362 N N . GLU A 1 177 ? -12.405 -14.135 32.026 1.00 79.19 177 GLU A N 1
ATOM 1363 C CA . GLU A 1 177 ? -12.861 -14.840 33.229 1.00 79.19 177 GLU A CA 1
ATOM 1364 C C . GLU A 1 177 ? -13.614 -13.897 34.181 1.00 79.19 177 GLU A C 1
ATOM 1366 O O . GLU A 1 177 ? -14.544 -14.322 34.867 1.00 79.19 177 GLU A O 1
ATOM 1371 N N . ASP A 1 178 ? -13.277 -12.605 34.145 1.00 81.31 178 ASP A N 1
ATOM 1372 C CA . ASP A 1 178 ? -13.828 -11.574 35.030 1.00 81.31 178 ASP A CA 1
ATOM 1373 C C . ASP A 1 178 ? -15.000 -10.791 34.411 1.00 81.31 178 ASP A C 1
ATOM 1375 O O . ASP A 1 178 ? -15.718 -10.065 35.109 1.00 81.31 178 ASP A O 1
ATOM 1379 N N . LEU A 1 179 ? -15.223 -10.918 33.098 1.00 83.44 179 LEU A N 1
ATOM 1380 C CA . LEU A 1 179 ? -16.268 -10.184 32.388 1.00 83.44 179 LEU A CA 1
ATOM 1381 C C . LEU A 1 179 ? -17.568 -10.990 32.242 1.00 83.44 179 LEU A C 1
ATOM 1383 O O . LEU A 1 179 ? -17.562 -12.109 31.725 1.00 83.44 179 LEU A O 1
ATOM 1387 N N . PRO A 1 180 ? -18.735 -10.391 32.553 1.00 90.50 180 PRO A N 1
ATOM 1388 C CA . PRO A 1 180 ? -20.019 -10.933 32.122 1.00 90.50 180 PRO A CA 1
ATOM 1389 C C . PRO A 1 180 ? -20.048 -11.153 30.603 1.00 90.50 180 PRO A C 1
ATOM 1391 O O . PRO A 1 180 ? -19.602 -10.295 29.840 1.00 90.50 180 PRO A O 1
ATOM 1394 N N . ALA A 1 181 ? -20.636 -12.264 30.148 1.00 85.44 181 ALA A N 1
ATOM 1395 C CA . ALA A 1 181 ? -20.617 -12.679 28.739 1.00 85.44 181 ALA A CA 1
ATOM 1396 C C . ALA A 1 181 ? -21.118 -11.599 27.756 1.00 85.44 181 ALA A C 1
ATOM 1398 O O . ALA A 1 181 ? -20.581 -11.448 26.659 1.00 85.44 181 ALA A O 1
ATOM 1399 N N . GLU A 1 182 ? -22.120 -10.811 28.150 1.00 87.75 182 GLU A N 1
ATOM 1400 C CA . GLU A 1 182 ? -22.651 -9.714 27.331 1.00 87.75 182 GLU A CA 1
ATOM 1401 C C . GLU A 1 182 ? -21.649 -8.554 27.183 1.00 87.75 182 GLU A C 1
ATOM 1403 O O . GLU A 1 182 ? -21.559 -7.940 26.118 1.00 87.75 182 GLU A O 1
ATOM 1408 N N . ILE A 1 183 ? -20.860 -8.284 28.228 1.00 88.44 183 ILE A N 1
ATOM 1409 C CA . ILE A 1 183 ? -19.792 -7.277 28.211 1.00 88.44 183 ILE A CA 1
ATOM 1410 C C . ILE A 1 183 ? -18.603 -7.803 27.406 1.00 88.44 183 ILE A C 1
ATOM 1412 O O . ILE A 1 183 ? -18.091 -7.083 26.556 1.00 88.44 183 ILE A O 1
ATOM 1416 N N . ALA A 1 184 ? -18.226 -9.074 27.571 1.00 85.06 184 ALA A N 1
ATOM 1417 C CA . ALA A 1 184 ? -17.206 -9.715 26.741 1.00 85.06 184 ALA A CA 1
ATOM 1418 C C . ALA A 1 184 ? -17.564 -9.658 25.240 1.00 85.06 184 ALA A C 1
ATOM 1420 O O . ALA A 1 184 ? -16.734 -9.298 24.402 1.00 85.06 184 ALA A O 1
ATOM 1421 N N . GLY A 1 185 ? -18.828 -9.928 24.894 1.00 85.62 185 GLY A N 1
ATOM 1422 C CA . GLY A 1 185 ? -19.334 -9.780 23.528 1.00 85.62 185 GLY A CA 1
ATOM 1423 C C . GLY A 1 185 ? -19.231 -8.344 23.001 1.00 85.62 185 GLY A C 1
ATOM 1424 O O . GLY A 1 185 ? -18.851 -8.133 21.847 1.00 85.62 185 GLY A O 1
ATOM 1425 N N . ALA A 1 186 ? -19.511 -7.348 23.846 1.00 88.19 186 ALA A N 1
ATOM 1426 C CA . ALA A 1 186 ? -19.339 -5.937 23.508 1.00 88.19 186 ALA A CA 1
ATOM 1427 C C . ALA A 1 186 ? -17.863 -5.551 23.315 1.00 88.19 186 ALA A C 1
ATOM 1429 O O . ALA A 1 186 ? -17.549 -4.900 22.321 1.00 88.19 186 ALA A O 1
ATOM 1430 N N . VAL A 1 187 ? -16.954 -6.002 24.187 1.00 85.12 187 VAL A N 1
ATOM 1431 C CA . VAL A 1 187 ? -15.495 -5.811 24.053 1.00 85.12 187 VAL A CA 1
ATOM 1432 C C . VAL A 1 187 ? -15.001 -6.365 22.713 1.00 85.12 187 VAL A C 1
ATOM 1434 O O . VAL A 1 187 ? -14.313 -5.666 21.966 1.00 85.12 187 VAL A O 1
ATOM 1437 N N . MET A 1 188 ? -15.412 -7.584 22.347 1.00 80.69 188 MET A N 1
ATOM 1438 C CA . MET A 1 188 ? -15.038 -8.197 21.066 1.00 80.69 188 MET A CA 1
ATOM 1439 C C . MET A 1 188 ? -15.577 -7.428 19.860 1.00 80.69 188 MET A C 1
ATOM 1441 O O . MET A 1 188 ? -14.861 -7.240 18.873 1.00 80.69 188 MET A O 1
ATOM 1445 N N . TYR A 1 189 ? -16.824 -6.961 19.929 1.00 85.00 189 TYR A N 1
ATOM 1446 C CA . TYR A 1 189 ? -17.419 -6.178 18.852 1.00 85.00 189 TYR A CA 1
ATOM 1447 C C . TYR A 1 189 ? -16.743 -4.813 18.690 1.00 85.00 189 TYR A C 1
ATOM 1449 O O . TYR A 1 189 ? -16.456 -4.409 17.562 1.00 85.00 189 TYR A O 1
ATOM 1457 N N . LEU A 1 190 ? -16.445 -4.127 19.799 1.00 82.25 190 LEU A N 1
ATOM 1458 C CA . LEU A 1 190 ? -15.683 -2.880 19.804 1.00 82.25 190 LEU A CA 1
ATOM 1459 C C . LEU A 1 190 ? -14.309 -3.100 19.170 1.00 82.25 190 LEU A C 1
ATOM 1461 O O . LEU A 1 190 ? -13.985 -2.413 18.206 1.00 82.25 190 LEU A O 1
ATOM 1465 N N . ARG A 1 191 ? -13.557 -4.120 19.606 1.00 75.50 191 ARG A N 1
ATOM 1466 C CA . ARG A 1 191 ? -12.260 -4.480 19.011 1.00 75.50 191 ARG A CA 1
ATOM 1467 C C . ARG A 1 191 ? -12.360 -4.739 17.512 1.00 75.50 191 ARG A C 1
ATOM 1469 O O . ARG A 1 191 ? -11.536 -4.236 16.760 1.00 75.50 191 ARG A O 1
ATOM 1476 N N . MET A 1 192 ? -13.349 -5.514 17.068 1.00 74.88 192 MET A N 1
ATOM 1477 C CA . MET A 1 192 ? -13.555 -5.804 15.645 1.00 74.88 192 MET A CA 1
ATOM 1478 C C . MET A 1 192 ? -13.853 -4.532 14.842 1.00 74.88 192 MET A C 1
ATOM 1480 O O . MET A 1 192 ? -13.314 -4.355 13.754 1.00 74.88 192 MET A O 1
ATOM 1484 N N . CYS A 1 193 ? -14.705 -3.643 15.356 1.00 74.31 193 CYS A N 1
ATOM 1485 C CA . CYS A 1 193 ? -14.999 -2.377 14.685 1.00 74.31 193 CYS A CA 1
ATOM 1486 C C . CYS A 1 193 ? -13.743 -1.500 14.625 1.00 74.31 193 CYS A C 1
ATOM 1488 O O . CYS A 1 193 ? -13.398 -1.003 13.558 1.00 74.31 193 CYS A O 1
ATOM 1490 N N . ARG A 1 194 ? -13.008 -1.389 15.735 1.00 71.00 194 ARG A N 1
ATOM 1491 C CA . ARG A 1 194 ? -11.769 -0.610 15.835 1.00 71.00 194 ARG A CA 1
ATOM 1492 C C . ARG A 1 194 ? -10.648 -1.151 14.946 1.00 71.00 194 ARG A C 1
ATOM 1494 O O . ARG A 1 194 ? -10.007 -0.360 14.260 1.00 71.00 194 ARG A O 1
ATOM 1501 N N . SER A 1 195 ? -10.462 -2.469 14.867 1.00 58.66 195 SER A N 1
ATOM 1502 C CA . SER A 1 195 ? -9.483 -3.087 13.960 1.00 58.66 195 SER A CA 1
ATOM 1503 C C . SER A 1 195 ? -9.840 -2.892 12.485 1.00 58.66 195 SER A C 1
ATOM 1505 O O . SER A 1 195 ? -8.957 -2.872 11.635 1.00 58.66 195 SER A O 1
ATOM 1507 N N . GLN A 1 196 ? -11.126 -2.705 12.183 1.00 60.78 196 GLN A N 1
ATOM 1508 C CA . GLN A 1 196 ? -11.626 -2.363 10.850 1.00 60.78 196 GLN A CA 1
ATOM 1509 C C . GLN A 1 196 ? -11.761 -0.850 10.624 1.00 60.78 196 GLN A C 1
ATOM 1511 O O . GLN A 1 196 ? -12.271 -0.445 9.578 1.00 60.78 196 GLN A O 1
ATOM 1516 N N . LEU A 1 197 ? -11.340 -0.020 11.588 1.00 57.28 197 LEU A N 1
ATOM 1517 C CA . LEU A 1 197 ? -11.473 1.441 11.565 1.00 57.28 197 LEU A CA 1
ATOM 1518 C C . LEU A 1 197 ? -12.914 1.906 11.294 1.00 57.28 197 LEU A C 1
ATOM 1520 O O . LEU A 1 197 ? -13.168 2.879 10.582 1.00 57.28 197 LEU A O 1
ATOM 1524 N N . GLN A 1 198 ? -13.870 1.175 11.860 1.00 67.44 198 GLN A N 1
ATOM 1525 C CA . GLN A 1 198 ? -15.292 1.475 11.841 1.00 67.44 198 GLN A CA 1
ATOM 1526 C C . GLN A 1 198 ? -15.731 1.981 13.211 1.00 67.44 198 GLN A C 1
ATOM 1528 O O . GLN A 1 198 ? -15.335 1.450 14.251 1.00 67.44 198 GLN A O 1
ATOM 1533 N N . GLU A 1 199 ? -16.613 2.978 13.208 1.00 76.00 199 GLU A N 1
ATOM 1534 C CA . GLU A 1 199 ? -17.331 3.354 14.420 1.00 76.00 199 GLU A CA 1
ATOM 1535 C C . GLU A 1 199 ? -18.306 2.230 14.808 1.00 76.00 199 GLU A C 1
ATOM 1537 O O . GLU A 1 199 ? -19.069 1.748 13.960 1.00 76.00 199 GLU A O 1
ATOM 1542 N N . PRO A 1 200 ? -18.297 1.780 16.072 1.00 83.56 200 PRO A N 1
ATOM 1543 C CA . PRO A 1 200 ? -19.179 0.716 16.515 1.00 83.56 200 PRO A CA 1
ATOM 1544 C C . PRO A 1 200 ? -20.640 1.171 16.457 1.00 83.56 200 PRO A C 1
ATOM 1546 O O . PRO A 1 200 ? -21.050 2.098 17.149 1.00 83.56 200 PRO A O 1
ATOM 1549 N N . ASP A 1 201 ? -21.451 0.488 15.645 1.00 90.25 201 ASP A N 1
ATOM 1550 C CA . ASP A 1 201 ? -22.884 0.776 15.509 1.00 90.25 201 ASP A CA 1
ATOM 1551 C C . ASP A 1 201 ? -23.715 0.009 16.564 1.00 90.25 201 ASP A C 1
ATOM 1553 O O . ASP A 1 201 ? -23.886 -1.213 16.439 1.00 90.25 201 ASP A O 1
ATOM 1557 N N . PRO A 1 202 ? -24.314 0.689 17.568 1.00 91.06 202 PRO A N 1
ATOM 1558 C CA . PRO A 1 202 ? -25.129 0.035 18.591 1.00 91.06 202 PRO A CA 1
ATOM 1559 C C . PRO A 1 202 ? -26.441 -0.530 18.035 1.00 91.06 202 PRO A C 1
ATOM 1561 O O . PRO A 1 202 ? -27.059 -1.399 18.650 1.00 91.06 202 PRO A O 1
ATOM 1564 N N . LYS A 1 203 ? -26.917 -0.039 16.885 1.00 91.69 203 LYS A N 1
ATOM 1565 C CA . LYS A 1 203 ? -28.116 -0.565 16.229 1.00 91.69 203 LYS A CA 1
ATOM 1566 C C . LYS A 1 203 ? -27.833 -1.910 15.581 1.00 91.69 203 LYS A C 1
ATOM 1568 O O . LYS A 1 203 ? -28.680 -2.793 15.675 1.00 91.69 203 LYS A O 1
ATOM 1573 N N . LYS A 1 204 ? -26.667 -2.057 14.953 1.00 91.38 204 LYS A N 1
ATOM 1574 C CA . LYS A 1 204 ? -26.197 -3.327 14.392 1.00 91.38 204 LYS A CA 1
ATOM 1575 C C . LYS A 1 204 ? -25.890 -4.330 15.504 1.00 91.38 204 LYS A C 1
ATOM 1577 O O . LYS A 1 204 ? -26.388 -5.447 15.445 1.00 91.38 204 LYS A O 1
ATOM 1582 N N . PHE A 1 205 ? -25.179 -3.911 16.553 1.00 91.88 205 PHE A N 1
ATOM 1583 C CA . PHE A 1 205 ? -24.883 -4.795 17.685 1.00 91.88 205 PHE A CA 1
ATOM 1584 C C . PHE A 1 205 ? -26.149 -5.224 18.447 1.00 91.88 205 PHE A C 1
ATOM 1586 O O . PHE A 1 205 ? -26.318 -6.390 18.781 1.00 91.88 205 PHE A O 1
ATOM 1593 N N . GLY A 1 206 ? -27.102 -4.305 18.632 1.00 89.50 206 GLY A N 1
ATOM 1594 C CA . GLY A 1 206 ? -28.390 -4.570 19.283 1.00 89.50 206 GLY A CA 1
ATOM 1595 C C . GLY A 1 206 ? -29.357 -5.483 18.522 1.00 89.50 206 GLY A C 1
ATOM 1596 O O . GLY A 1 206 ? -30.503 -5.610 18.942 1.00 89.50 206 GLY A O 1
ATOM 1597 N N . GLN A 1 207 ? -28.943 -6.054 17.387 1.00 91.12 207 GLN A N 1
ATOM 1598 C CA . GLN A 1 207 ? -29.681 -7.101 16.671 1.00 91.12 207 GLN A CA 1
ATOM 1599 C C . GLN A 1 207 ? -29.199 -8.511 17.032 1.00 91.12 207 GLN A C 1
ATOM 1601 O O . GLN A 1 207 ? -29.847 -9.477 16.631 1.00 91.12 207 GLN A O 1
ATOM 1606 N N . HIS A 1 208 ? -28.077 -8.647 17.747 1.00 85.75 208 HIS A N 1
ATOM 1607 C CA . HIS A 1 208 ? -27.584 -9.947 18.189 1.00 85.75 208 HIS A CA 1
ATOM 1608 C C . HIS A 1 208 ? -28.479 -10.537 19.281 1.00 85.75 208 HIS A C 1
ATOM 1610 O O . HIS A 1 208 ? -29.015 -9.824 20.130 1.00 85.75 208 HIS A O 1
ATOM 1616 N N . GLU A 1 209 ? -28.625 -11.860 19.256 1.00 80.00 209 GLU A N 1
ATOM 1617 C CA . GLU A 1 209 ? -29.340 -12.606 20.288 1.00 80.00 209 GLU A CA 1
ATOM 1618 C C . GLU A 1 209 ? -28.725 -12.318 21.669 1.00 80.00 209 GLU A C 1
ATOM 1620 O O . GLU A 1 209 ? -27.506 -12.288 21.819 1.00 80.00 209 GLU A O 1
ATOM 1625 N N . GLY A 1 210 ? -29.569 -12.013 22.660 1.00 80.06 210 GLY A N 1
ATOM 1626 C CA . GLY A 1 210 ? -29.148 -11.566 23.997 1.00 80.06 210 GLY A CA 1
ATOM 1627 C C . GLY A 1 210 ? -28.931 -10.051 24.130 1.00 80.06 210 GLY A C 1
ATOM 1628 O O . GLY A 1 210 ? -29.181 -9.475 25.188 1.00 80.06 210 GLY A O 1
ATOM 1629 N N . VAL A 1 211 ? -28.596 -9.341 23.048 1.00 81.38 211 VAL A N 1
ATOM 1630 C CA . VAL A 1 211 ? -28.431 -7.881 23.072 1.00 81.38 211 VAL A CA 1
ATOM 1631 C C . VAL A 1 211 ? -29.785 -7.228 22.802 1.00 81.38 211 VAL A C 1
ATOM 1633 O O . VAL A 1 211 ? -30.118 -6.909 21.669 1.00 81.38 211 VAL A O 1
ATOM 1636 N N . ASN A 1 212 ? -30.591 -7.068 23.856 1.00 90.94 212 ASN A N 1
ATOM 1637 C CA . ASN A 1 212 ? -31.977 -6.559 23.852 1.00 90.94 212 ASN A CA 1
ATOM 1638 C C . ASN A 1 212 ? -32.168 -5.119 23.297 1.00 90.94 212 ASN A C 1
ATOM 1640 O O . ASN A 1 212 ? -32.656 -4.217 23.982 1.00 90.94 212 ASN A O 1
ATOM 1644 N N . GLY A 1 213 ? -31.810 -4.887 22.035 1.00 92.38 213 GLY A N 1
ATOM 1645 C CA . GLY A 1 213 ? -31.987 -3.639 21.308 1.00 92.38 213 GLY A CA 1
ATOM 1646 C C . GLY A 1 213 ? -30.863 -2.614 21.484 1.00 92.38 213 GLY A C 1
ATOM 1647 O O . GLY A 1 213 ? -29.943 -2.738 22.292 1.00 92.38 213 GLY A O 1
ATOM 1648 N N . THR A 1 214 ? -30.968 -1.532 20.710 1.00 95.19 214 THR A N 1
ATOM 1649 C CA . THR A 1 214 ? -29.954 -0.467 20.601 1.00 95.19 214 THR A CA 1
ATOM 1650 C C . THR A 1 214 ? -29.646 0.226 21.928 1.00 95.19 214 THR A C 1
ATOM 1652 O O . THR A 1 214 ? -28.503 0.597 22.182 1.00 95.19 214 THR A O 1
ATOM 1655 N N . ALA A 1 215 ? -30.653 0.424 22.781 1.00 94.62 215 ALA A N 1
ATOM 1656 C CA . ALA A 1 215 ? -30.451 1.049 24.086 1.00 94.62 215 ALA A CA 1
ATOM 1657 C C . ALA A 1 215 ? -29.607 0.160 25.011 1.00 94.62 215 ALA A C 1
ATOM 1659 O O . ALA A 1 215 ? -28.764 0.677 25.741 1.00 94.62 215 ALA A O 1
ATOM 1660 N N . HIS A 1 216 ? -29.800 -1.162 24.948 1.00 95.00 216 HIS A N 1
ATOM 1661 C CA . HIS A 1 216 ? -29.003 -2.106 25.722 1.00 95.00 216 HIS A CA 1
ATOM 1662 C C . HIS A 1 216 ? -27.573 -2.198 25.177 1.00 95.00 216 HIS A C 1
ATOM 1664 O O . HIS A 1 216 ? -26.627 -2.070 25.945 1.00 95.00 216 HIS A O 1
ATOM 1670 N N . ALA A 1 217 ? -27.413 -2.269 23.851 1.00 93.50 217 ALA A N 1
ATOM 1671 C CA . ALA A 1 217 ? -26.108 -2.229 23.188 1.00 93.50 217 ALA A CA 1
ATOM 1672 C C . ALA A 1 217 ? -25.250 -1.026 23.619 1.00 93.50 217 ALA A C 1
ATOM 1674 O O . ALA A 1 217 ? -24.078 -1.188 23.941 1.00 93.50 217 ALA A O 1
ATOM 1675 N N . LYS A 1 218 ? -25.838 0.179 23.698 1.00 94.94 218 LYS A N 1
ATOM 1676 C CA . LYS A 1 218 ? -25.123 1.377 24.175 1.00 94.94 218 LYS A CA 1
ATOM 1677 C C . LYS A 1 218 ? -24.632 1.243 25.619 1.00 94.94 218 LYS A C 1
ATOM 1679 O O . LYS A 1 218 ? -23.532 1.692 25.919 1.00 94.94 218 LYS A O 1
ATOM 1684 N N . LYS A 1 219 ? -25.432 0.633 26.501 1.00 95.12 219 LYS A N 1
ATOM 1685 C CA . LYS A 1 219 ? -25.034 0.380 27.895 1.00 95.12 219 LYS A CA 1
ATOM 1686 C C . LYS A 1 219 ? -23.892 -0.630 27.973 1.00 95.12 219 LYS A C 1
ATOM 1688 O O . LYS A 1 219 ? -22.951 -0.400 28.718 1.00 95.12 219 LYS A O 1
ATOM 1693 N N . LEU A 1 220 ? -23.952 -1.697 27.175 1.00 93.31 220 LEU A N 1
ATOM 1694 C CA . LEU A 1 220 ? -22.885 -2.696 27.111 1.00 93.31 220 LEU A CA 1
ATOM 1695 C C . LEU A 1 220 ? -21.579 -2.104 26.569 1.00 93.31 220 LEU A C 1
ATOM 1697 O O . LEU A 1 220 ? -20.518 -2.423 27.088 1.00 93.31 220 LEU A O 1
ATOM 1701 N N . PHE A 1 221 ? -21.640 -1.203 25.581 1.00 92.75 221 PHE A N 1
ATOM 1702 C CA . PHE A 1 221 ? -20.450 -0.490 25.102 1.00 92.75 221 PHE A CA 1
ATOM 1703 C C . PHE A 1 221 ? -19.845 0.410 26.180 1.00 92.75 221 PHE A C 1
ATOM 1705 O O . PHE A 1 221 ? -18.635 0.386 26.365 1.00 92.75 221 PHE A O 1
ATOM 1712 N N . ALA A 1 222 ? -20.669 1.168 26.910 1.00 90.69 222 ALA A N 1
ATOM 1713 C CA . ALA A 1 222 ? -20.184 1.988 28.019 1.00 90.69 222 ALA A CA 1
ATOM 1714 C C . ALA A 1 222 ? -19.516 1.122 29.100 1.00 90.69 222 ALA A C 1
ATOM 1716 O O . ALA A 1 222 ? -18.385 1.396 29.481 1.00 90.69 222 ALA A O 1
ATOM 1717 N N . ALA A 1 223 ? -20.160 0.021 29.501 1.00 91.25 223 ALA A N 1
ATOM 1718 C CA . ALA A 1 223 ? -19.612 -0.911 30.484 1.00 91.25 223 ALA A CA 1
ATOM 1719 C C . ALA A 1 223 ? -18.303 -1.575 30.015 1.00 91.25 223 ALA A C 1
ATOM 1721 O O . ALA A 1 223 ? -17.391 -1.754 30.813 1.00 91.25 223 ALA A O 1
ATOM 1722 N N . ALA A 1 224 ? -18.188 -1.910 28.726 1.00 87.75 224 ALA A N 1
ATOM 1723 C CA . ALA A 1 224 ? -16.970 -2.469 28.137 1.00 87.75 224 ALA A CA 1
ATOM 1724 C C . ALA A 1 224 ? -15.794 -1.475 28.109 1.00 87.75 224 ALA A C 1
ATOM 1726 O O . ALA A 1 224 ? -14.640 -1.883 28.216 1.00 87.75 224 ALA A O 1
ATOM 1727 N N . LEU A 1 225 ? -16.070 -0.176 27.956 1.00 83.62 225 LEU A N 1
ATOM 1728 C CA . LEU A 1 225 ? -15.047 0.871 28.043 1.00 83.62 225 LEU A CA 1
ATOM 1729 C C . LEU A 1 225 ? -14.663 1.148 29.504 1.00 83.62 225 LEU A C 1
ATOM 1731 O O . LEU A 1 225 ? -13.484 1.261 29.825 1.00 83.62 225 LEU A O 1
ATOM 1735 N N . GLU A 1 226 ? -15.649 1.204 30.402 1.00 85.25 226 GLU A N 1
ATOM 1736 C CA . GLU A 1 226 ? -15.438 1.399 31.843 1.00 85.25 226 GLU A CA 1
ATOM 1737 C C . GLU A 1 226 ? -14.695 0.230 32.500 1.00 85.25 226 GLU A C 1
ATOM 1739 O O . GLU A 1 226 ? -13.982 0.437 33.480 1.00 85.25 226 GLU A O 1
ATOM 1744 N N . SER A 1 227 ? -14.814 -0.987 31.958 1.00 81.94 227 SER A N 1
ATOM 1745 C CA . SER A 1 227 ? -14.114 -2.160 32.487 1.00 81.94 227 SER A CA 1
ATOM 1746 C C . SER A 1 227 ? -12.601 -2.129 32.256 1.00 81.94 227 SER A C 1
ATOM 1748 O O . SER A 1 227 ? -11.904 -3.012 32.748 1.00 81.94 227 SER A O 1
ATOM 1750 N N . GLY A 1 228 ? -12.085 -1.178 31.468 1.00 73.38 228 GLY A N 1
ATOM 1751 C CA . GLY A 1 228 ? -10.666 -1.110 31.104 1.00 73.38 228 GLY A CA 1
ATOM 1752 C C . GLY A 1 228 ? -10.198 -2.253 30.193 1.00 73.38 228 GLY A C 1
ATOM 1753 O O . GLY A 1 228 ? -9.010 -2.366 29.914 1.00 73.38 228 GLY A O 1
ATOM 1754 N N . ALA A 1 229 ? -11.120 -3.093 29.704 1.00 71.00 229 ALA A N 1
ATOM 1755 C CA . ALA A 1 229 ? -10.812 -4.215 28.811 1.00 71.00 229 ALA A CA 1
ATOM 1756 C C . ALA A 1 229 ? -10.568 -3.777 27.358 1.00 71.00 229 ALA A C 1
ATOM 1758 O O . ALA A 1 229 ? -10.078 -4.553 26.539 1.00 71.00 229 ALA A O 1
ATOM 1759 N N . VAL A 1 230 ? -10.938 -2.536 27.043 1.00 65.31 230 VAL A N 1
ATOM 1760 C CA . VAL A 1 230 ? -10.677 -1.854 25.779 1.00 65.31 230 VAL A CA 1
ATOM 1761 C C . VAL A 1 230 ? -9.790 -0.661 26.114 1.00 65.31 230 VAL A C 1
ATOM 1763 O O . VAL A 1 230 ? -10.292 0.426 26.390 1.00 65.31 230 VAL A O 1
ATOM 1766 N N . ASP A 1 231 ? -8.473 -0.866 26.139 1.00 61.78 231 ASP A N 1
ATOM 1767 C CA . ASP A 1 231 ? -7.543 0.256 26.277 1.00 61.78 231 ASP A CA 1
ATOM 1768 C C . ASP A 1 231 ? -7.300 0.889 24.899 1.00 61.78 231 ASP A C 1
ATOM 1770 O O . ASP A 1 231 ? -6.812 0.240 23.970 1.00 61.78 231 ASP A O 1
ATOM 1774 N N . GLU A 1 232 ? -7.693 2.155 24.757 1.00 52.59 232 GLU A N 1
ATOM 1775 C CA . GLU A 1 232 ? -7.497 2.954 23.544 1.00 52.59 232 GLU A CA 1
ATOM 1776 C C . GLU A 1 232 ? -6.117 3.637 23.509 1.00 52.59 232 GLU A C 1
ATOM 1778 O O . GLU A 1 232 ? -5.737 4.175 22.469 1.00 52.59 232 GLU A O 1
ATOM 1783 N N . LYS A 1 233 ? -5.352 3.625 24.612 1.00 47.88 233 LYS A N 1
ATOM 1784 C CA . LYS A 1 233 ? -4.113 4.409 24.739 1.00 47.88 233 LYS A CA 1
ATOM 1785 C C . LYS A 1 233 ? -2.839 3.710 24.283 1.00 47.88 233 LYS A C 1
ATOM 1787 O O . LYS A 1 233 ? -1.816 4.378 24.223 1.00 47.88 233 LYS A O 1
ATOM 1792 N N . GLY A 1 234 ? -2.890 2.435 23.898 1.00 46.78 234 GLY A N 1
ATOM 1793 C CA . GLY A 1 234 ? -1.716 1.699 23.422 1.00 46.78 234 GLY A CA 1
ATOM 1794 C C . GLY A 1 234 ? -0.651 1.540 24.514 1.00 46.78 234 GLY A C 1
ATOM 1795 O O . GLY A 1 234 ? 0.136 2.443 24.771 1.00 46.78 234 GLY A O 1
ATOM 1796 N N . CYS A 1 235 ? -0.600 0.378 25.165 1.00 46.50 235 CYS A N 1
ATOM 1797 C CA . CYS A 1 235 ? 0.406 0.118 26.198 1.00 46.50 235 CYS A CA 1
ATOM 1798 C C . CYS A 1 235 ? 1.841 0.173 25.638 1.00 46.50 235 CYS A C 1
ATOM 1800 O O . CYS A 1 235 ? 2.155 -0.490 24.648 1.00 46.50 235 CYS A O 1
ATOM 1802 N N . GLU A 1 236 ? 2.724 0.899 26.333 1.00 42.97 236 GLU A N 1
ATOM 1803 C CA . GLU A 1 236 ? 4.159 1.037 26.020 1.00 42.97 236 GLU A CA 1
ATOM 1804 C C . GLU A 1 236 ? 4.962 -0.265 26.206 1.00 42.97 236 GLU A C 1
ATOM 1806 O O . GLU A 1 236 ? 6.050 -0.416 25.659 1.00 42.97 236 GLU A O 1
ATOM 1811 N N . ALA A 1 237 ? 4.413 -1.242 26.924 1.00 43.75 237 ALA A N 1
ATOM 1812 C CA . ALA A 1 237 ? 4.951 -2.588 27.043 1.00 43.75 237 ALA A CA 1
ATOM 1813 C C . ALA A 1 237 ? 3.767 -3.553 27.065 1.00 43.75 237 ALA A C 1
ATOM 1815 O O . ALA A 1 237 ? 2.937 -3.470 27.965 1.00 43.75 237 ALA A O 1
ATOM 1816 N N . CYS A 1 238 ? 3.658 -4.451 26.088 1.00 45.84 238 CYS A N 1
ATOM 1817 C CA . CYS A 1 238 ? 2.745 -5.587 26.192 1.00 45.84 238 CYS A CA 1
ATOM 1818 C C . CYS A 1 238 ? 3.572 -6.773 26.712 1.00 45.84 238 CYS A C 1
ATOM 1820 O O . CYS A 1 238 ? 4.186 -7.467 25.902 1.00 45.84 238 CYS A O 1
ATOM 1822 N N . PRO A 1 239 ? 3.682 -6.986 28.038 1.00 38.94 239 PRO A N 1
ATOM 1823 C CA . PRO A 1 239 ? 4.217 -8.237 28.555 1.00 38.94 239 PRO A CA 1
ATOM 1824 C C . PRO A 1 239 ? 3.297 -9.389 28.123 1.00 38.94 239 PRO A C 1
ATOM 1826 O O . PRO A 1 239 ? 2.091 -9.198 27.958 1.00 38.94 239 PRO A O 1
ATOM 1829 N N . ALA A 1 240 ? 3.884 -10.567 27.905 1.00 37.94 240 ALA A N 1
ATOM 1830 C CA . ALA A 1 240 ? 3.193 -11.791 27.510 1.00 37.94 240 ALA A CA 1
ATOM 1831 C C . ALA A 1 240 ? 1.915 -11.998 28.345 1.00 37.94 240 ALA A C 1
ATOM 1833 O O . ALA A 1 240 ? 1.988 -12.156 29.562 1.00 37.94 240 ALA A O 1
ATOM 1834 N N . GLY A 1 241 ? 0.755 -11.936 27.688 1.00 39.75 241 GLY A N 1
ATOM 1835 C CA . GLY A 1 241 ? -0.548 -11.978 28.354 1.00 39.75 241 GLY A CA 1
ATOM 1836 C C . GLY A 1 241 ? -1.530 -10.911 27.879 1.00 39.75 241 GLY A C 1
ATOM 1837 O O . GLY A 1 241 ? -2.319 -10.429 28.678 1.00 39.75 241 GLY A O 1
ATOM 1838 N N . HIS A 1 242 ? -1.515 -10.514 26.605 1.00 44.72 242 HIS A N 1
ATOM 1839 C CA . HIS A 1 242 ? -2.578 -9.715 25.982 1.00 44.72 242 HIS A CA 1
ATOM 1840 C C . HIS A 1 242 ? -2.852 -10.272 24.576 1.00 44.72 242 HIS A C 1
ATOM 1842 O O . HIS A 1 242 ? -1.911 -10.590 23.847 1.00 44.72 242 HIS A O 1
ATOM 1848 N N . LEU A 1 243 ? -4.119 -10.330 24.143 1.00 47.69 243 LEU A N 1
ATOM 1849 C CA . LEU A 1 243 ? -4.489 -10.647 22.752 1.00 47.69 243 LEU A CA 1
ATOM 1850 C C . LEU A 1 243 ? -4.243 -9.426 21.856 1.00 47.69 243 LEU A C 1
ATOM 1852 O O . LEU A 1 243 ? -5.166 -8.730 21.414 1.00 47.69 243 LEU A O 1
ATOM 1856 N N . CYS A 1 244 ? -2.968 -9.144 21.612 1.00 54.34 244 CYS A N 1
ATOM 1857 C CA . CYS A 1 244 ? -2.530 -8.070 20.739 1.00 54.34 244 CYS A CA 1
ATOM 1858 C C . CYS A 1 244 ? -2.674 -8.481 19.263 1.00 54.34 244 CYS A C 1
ATOM 1860 O O . CYS A 1 244 ? -2.498 -9.642 18.910 1.00 54.34 244 CYS A O 1
ATOM 1862 N N . THR A 1 245 ? -2.980 -7.535 18.370 1.00 46.72 245 THR A N 1
ATOM 1863 C CA . THR A 1 245 ? -2.836 -7.744 16.914 1.00 46.72 245 THR A CA 1
ATOM 1864 C C . THR A 1 245 ? -1.400 -7.509 16.430 1.00 46.72 245 THR A C 1
ATOM 1866 O O . THR A 1 245 ? -1.178 -7.444 15.224 1.00 46.72 245 THR A O 1
ATOM 1869 N N . ARG A 1 246 ? -0.431 -7.332 17.340 1.00 41.88 246 ARG A N 1
ATOM 1870 C CA . ARG A 1 246 ? 0.996 -7.345 16.998 1.00 41.88 246 ARG A CA 1
ATOM 1871 C C . ARG A 1 246 ? 1.408 -8.782 16.681 1.00 41.88 246 ARG A C 1
ATOM 1873 O O . ARG A 1 246 ? 1.066 -9.691 17.430 1.00 41.88 246 ARG A O 1
ATOM 1880 N N . THR A 1 247 ? 2.135 -8.980 15.589 1.00 35.97 247 THR A N 1
ATOM 1881 C CA . THR A 1 247 ? 3.013 -10.146 15.445 1.00 35.97 247 THR A CA 1
ATOM 1882 C C . THR A 1 247 ? 4.168 -9.984 16.431 1.00 35.97 247 THR A C 1
ATOM 1884 O O . THR A 1 247 ? 4.680 -8.873 16.563 1.00 35.97 247 THR A O 1
ATOM 1887 N N . GLU A 1 248 ? 4.497 -11.049 17.165 1.00 37.16 248 GLU A N 1
ATOM 1888 C CA . GLU A 1 248 ? 5.634 -11.081 18.094 1.00 37.16 248 GLU A CA 1
ATOM 1889 C C . GLU A 1 248 ? 6.934 -10.748 17.344 1.00 37.16 248 GLU A C 1
ATOM 1891 O O . GLU A 1 248 ? 7.108 -11.188 16.204 1.00 37.16 248 GLU A O 1
ATOM 1896 N N . ASP A 1 249 ? 7.784 -9.934 17.978 1.00 40.31 249 ASP A N 1
ATOM 1897 C CA . ASP A 1 249 ? 9.161 -9.670 17.541 1.00 40.31 249 ASP 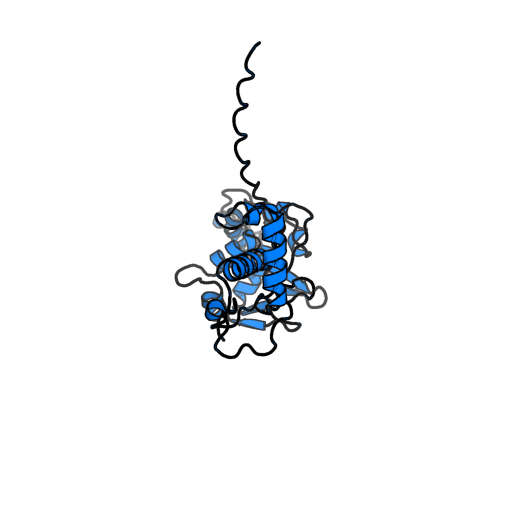A CA 1
ATOM 1898 C C . ASP A 1 249 ? 10.038 -10.921 17.741 1.00 40.31 249 ASP A C 1
ATOM 1900 O O . ASP A 1 249 ? 9.899 -11.576 18.804 1.00 40.31 249 ASP A O 1
#

Sequence (249 aa):
MGRKKPGKARRPRVPRQYTLQELQPPGEGYEEWIRVTAGMNPDRIDDPRVSDEALALMKRLVRLGPLYGNKVPKAALYLDDLIDTGQLPIFGDGEKGTLLPLAEAASRFGSQDGDLRESLHNLHAAGMLLLDTDNDHDIAVIRVVAQKPGEPGGPWRFQGDPDAVTAKTCIPDGIWEDLPAEIAGAVMYLRMCRSQLQEPDPKKFGQHEGVNGTAHAKKLFAAALESGAVDEKGCEACPAGHLCTRTED

Radius of gyration: 23.88 Å; chains: 1; bounding box: 79×36×69 Å

Secondary structure (DSSP, 8-state):
---PPPPPPPPPPPPPPPPTTTT--SSGGGT-EEE--TT--GGG---TTS-HHHHHHHHHHHHHGGGGTTEEEHHHHHHHHHHHHTEEEEE-SSSS-EEEEHHHHHHHTT-SSS-HHHHHHHHHHHTSEEEEEETTTTEEEEEEEEE--SSTTPPPEETT-TT------B-BTTHHHHS-HHHHHHHHHHHHHHHTT----HHHHTTSTT--SHHHHHHHHHHHHHTTSSB-S--S---S-B--SSPP-

pLDDT: mean 79.24, std 16.3, range [35.97, 97.69]